Protein AF-A0A1H7T0T0-F1 (afdb_monomer_lite)

Foldseek 3Di:
DPPVVLVVVLVVLLVVLVVLVVVLVVVVVVLVVVLVVVVVVLVPDDDPDPVVSVVVVVVSVVVSVVVVVVSVVVSVVVLVVSLVVLVVCLLVPLPSNLVSLCSNLPPPPDLQSLLVNLLSNLSSCVSVVVLVSSLVSLCSNPDPNPYDPVSVLSSLLSNLVSCVSVVVNVSSLVSCVVCVVVLVVCVVVVNVSSVVSVVSVVVVVVVVVVD

Structure (mmCIF, N/CA/C/O backbone):
data_AF-A0A1H7T0T0-F1
#
_entry.id   AF-A0A1H7T0T0-F1
#
loop_
_atom_site.group_PDB
_atom_site.id
_atom_site.type_symbol
_atom_site.label_atom_id
_atom_site.label_alt_id
_atom_site.label_comp_id
_atom_site.label_asym_id
_atom_site.label_entity_id
_atom_site.label_seq_id
_atom_site.pdbx_PDB_ins_code
_atom_site.Cartn_x
_atom_site.Cartn_y
_atom_site.Cartn_z
_atom_site.occupancy
_atom_site.B_iso_or_equiv
_atom_site.auth_seq_id
_atom_site.auth_comp_id
_atom_site.auth_asym_id
_atom_site.auth_atom_id
_atom_site.pdbx_PDB_model_num
ATOM 1 N N . MET A 1 1 ? -35.097 -11.286 -6.377 1.00 41.84 1 MET A N 1
ATOM 2 C CA . MET A 1 1 ? -34.745 -10.464 -7.561 1.00 41.84 1 MET A CA 1
ATOM 3 C C . MET A 1 1 ? -33.339 -9.834 -7.500 1.00 41.84 1 MET A C 1
ATOM 5 O O . MET A 1 1 ? -32.990 -9.128 -8.431 1.00 41.84 1 MET A O 1
ATOM 9 N N . SER A 1 2 ? -32.502 -10.113 -6.486 1.00 49.44 2 SER A N 1
ATOM 10 C CA . SER A 1 2 ? -31.179 -9.469 -6.309 1.00 49.44 2 SER A CA 1
ATOM 11 C C . SER A 1 2 ? -29.990 -10.194 -6.966 1.00 49.44 2 SER A C 1
ATOM 13 O O . SER A 1 2 ? -28.914 -9.617 -7.061 1.00 49.44 2 SER A O 1
ATOM 15 N N . ASP A 1 3 ? -30.158 -11.445 -7.397 1.00 49.72 3 ASP A N 1
ATOM 16 C CA . ASP A 1 3 ? -29.031 -12.307 -7.797 1.00 49.72 3 ASP A CA 1
ATOM 17 C C . ASP A 1 3 ? -28.554 -12.047 -9.238 1.00 49.72 3 ASP A C 1
ATOM 19 O O . ASP A 1 3 ? -27.368 -12.100 -9.550 1.00 49.72 3 ASP A O 1
ATOM 23 N N . GLY A 1 4 ? -29.480 -11.689 -10.136 1.00 46.94 4 GLY A N 1
ATOM 24 C CA . GLY A 1 4 ? -29.170 -11.486 -11.555 1.00 46.94 4 GLY A CA 1
ATOM 25 C C . GLY A 1 4 ? -28.280 -10.272 -11.830 1.00 46.94 4 GLY A C 1
ATOM 26 O O . GLY A 1 4 ? -27.411 -10.337 -12.697 1.00 46.94 4 GLY A O 1
ATOM 27 N N . SER A 1 5 ? -28.441 -9.186 -11.066 1.00 51.41 5 SER A N 1
ATOM 28 C CA . SER A 1 5 ? -27.633 -7.973 -11.240 1.00 51.41 5 SER A CA 1
ATOM 29 C C . SER A 1 5 ? -26.204 -8.161 -10.732 1.00 51.41 5 SER A C 1
ATOM 31 O O . SER A 1 5 ? -25.265 -7.702 -11.375 1.00 51.41 5 SER A O 1
ATOM 33 N N . ALA A 1 6 ? -26.018 -8.882 -9.625 1.00 49.12 6 ALA A N 1
ATOM 34 C CA . ALA A 1 6 ? -24.697 -9.185 -9.083 1.00 49.12 6 ALA A CA 1
ATOM 35 C C . ALA A 1 6 ? -23.885 -10.074 -10.045 1.00 49.12 6 ALA A C 1
ATOM 37 O O . ALA A 1 6 ? -22.718 -9.790 -10.317 1.00 49.12 6 ALA A O 1
ATOM 38 N N . ILE A 1 7 ? -24.532 -11.074 -10.655 1.00 53.25 7 ILE A N 1
ATOM 39 C CA . ILE A 1 7 ? -23.913 -11.977 -11.638 1.00 53.25 7 ILE A CA 1
ATOM 40 C C . ILE A 1 7 ? -23.570 -11.249 -12.953 1.00 53.25 7 ILE A C 1
ATOM 42 O O . ILE A 1 7 ? -22.507 -11.491 -13.532 1.00 53.25 7 ILE A O 1
ATOM 46 N N . GLU A 1 8 ? -24.418 -10.335 -13.441 1.00 53.84 8 GLU A N 1
ATOM 47 C CA . GLU A 1 8 ? -24.10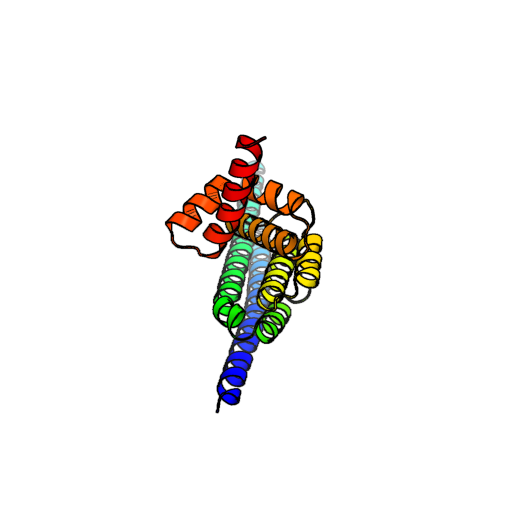7 -9.521 -14.631 1.00 53.84 8 GLU A CA 1
ATOM 48 C C . GLU A 1 8 ? -22.939 -8.558 -14.397 1.00 53.84 8 GLU A C 1
ATOM 50 O O . GLU A 1 8 ? -22.060 -8.423 -15.255 1.00 53.84 8 GLU A O 1
ATOM 55 N N . ILE A 1 9 ? -22.893 -7.932 -13.220 1.00 55.81 9 ILE A N 1
ATOM 56 C CA . ILE A 1 9 ? -21.803 -7.047 -12.809 1.00 55.81 9 ILE A CA 1
ATOM 57 C C . ILE A 1 9 ? -20.481 -7.835 -12.726 1.00 55.81 9 ILE A C 1
ATOM 59 O O . ILE A 1 9 ? -19.474 -7.411 -13.301 1.00 55.81 9 ILE A O 1
ATOM 63 N N . GLN A 1 10 ? -20.501 -9.025 -12.117 1.00 49.75 10 GLN A N 1
ATOM 64 C CA . GLN A 1 10 ? -19.359 -9.944 -12.024 1.00 49.75 10 GLN A CA 1
ATOM 65 C C . GLN A 1 10 ? -18.838 -10.366 -13.411 1.00 49.75 10 GLN A C 1
ATOM 67 O O . GLN A 1 10 ? -17.640 -10.297 -13.698 1.00 49.75 10 GLN A O 1
ATOM 72 N N . ASN A 1 11 ? -19.738 -10.728 -14.331 1.00 56.97 11 ASN A N 1
ATOM 73 C CA . ASN A 1 11 ? -19.365 -11.087 -15.702 1.00 56.97 11 ASN A CA 1
ATOM 74 C C . ASN A 1 11 ? -18.793 -9.898 -16.497 1.00 56.97 11 ASN A C 1
ATOM 76 O O . ASN A 1 11 ? -17.976 -10.090 -17.405 1.00 56.97 11 ASN A O 1
ATOM 80 N N . GLY A 1 12 ? -19.213 -8.671 -16.182 1.00 57.09 12 GLY A N 1
ATOM 81 C CA . GLY A 1 12 ? -18.714 -7.441 -16.795 1.00 57.09 12 GLY A CA 1
ATOM 82 C C . GLY A 1 12 ? -17.289 -7.085 -16.360 1.00 57.09 12 GLY A C 1
ATOM 83 O O . GLY A 1 12 ? -16.436 -6.798 -17.213 1.00 57.09 12 GLY A O 1
ATOM 84 N N . TYR A 1 13 ? -17.006 -7.142 -15.055 1.00 53.56 13 TYR A N 1
ATOM 85 C CA . TYR A 1 13 ? -15.702 -6.762 -14.505 1.00 53.56 13 TYR A CA 1
ATOM 86 C C . TYR A 1 13 ? -14.590 -7.749 -14.888 1.00 53.56 13 TYR A C 1
ATOM 88 O O . TYR A 1 13 ? -13.594 -7.318 -15.492 1.00 53.56 13 TYR A O 1
ATOM 96 N N . GLY A 1 14 ? -14.802 -9.059 -14.717 1.00 53.59 14 GLY A N 1
ATOM 97 C CA . GLY A 1 14 ? -13.826 -10.086 -15.107 1.00 53.59 14 GLY A CA 1
ATOM 98 C C . GLY A 1 14 ? -13.460 -10.032 -16.600 1.00 53.59 14 GLY A C 1
ATOM 99 O O . GLY A 1 14 ? -12.283 -10.065 -16.987 1.00 53.59 14 GLY A O 1
ATOM 100 N N . LYS A 1 15 ? -14.447 -9.811 -17.485 1.00 60.56 15 LYS A N 1
ATOM 101 C CA . LYS A 1 15 ? -14.206 -9.617 -18.931 1.00 60.56 15 LYS A CA 1
ATOM 102 C C . LYS A 1 15 ? -13.403 -8.346 -19.219 1.00 60.56 15 LYS A C 1
ATOM 104 O O . LYS A 1 15 ? -12.500 -8.362 -20.065 1.00 60.56 15 LYS A O 1
ATOM 109 N N . ALA A 1 16 ? -13.677 -7.245 -18.521 1.00 57.44 16 ALA A N 1
ATOM 110 C CA . ALA A 1 16 ? -12.944 -5.991 -18.682 1.00 57.44 16 ALA A CA 1
ATOM 111 C C . ALA A 1 16 ? -11.488 -6.087 -18.188 1.00 57.44 16 ALA A C 1
ATOM 113 O O . ALA A 1 16 ? -10.603 -5.404 -18.721 1.00 57.44 16 ALA A O 1
ATOM 114 N N . VAL A 1 17 ? -11.217 -6.909 -17.172 1.00 55.69 17 VAL A N 1
ATOM 115 C CA . VAL A 1 17 ? -9.871 -7.201 -16.654 1.00 55.69 17 VAL A CA 1
ATOM 116 C C . VAL A 1 17 ? -9.076 -8.042 -17.646 1.00 55.69 17 VAL A C 1
ATOM 118 O O . VAL A 1 17 ? -7.978 -7.639 -18.037 1.00 55.69 17 VAL A O 1
ATOM 121 N N . GLN A 1 18 ? -9.642 -9.145 -18.135 1.00 60.50 18 GLN A N 1
ATOM 122 C CA . GLN A 1 18 ? -8.994 -9.999 -19.137 1.00 60.50 18 GLN A CA 1
ATOM 123 C C . GLN A 1 18 ? -8.704 -9.237 -20.439 1.00 60.50 18 GLN A C 1
ATOM 125 O O . GLN A 1 18 ? -7.624 -9.360 -21.026 1.00 60.50 18 GLN A O 1
ATOM 130 N N . LYS A 1 19 ? -9.630 -8.367 -20.864 1.00 64.31 19 LYS A N 1
ATOM 131 C CA . LYS A 1 19 ? -9.444 -7.481 -22.023 1.00 64.31 19 LYS A CA 1
ATOM 132 C C . LYS A 1 19 ? -8.290 -6.497 -21.816 1.00 64.31 19 LYS A C 1
ATOM 134 O O . LYS A 1 19 ? -7.522 -6.272 -22.748 1.00 64.31 19 LYS A O 1
ATOM 139 N N . GLN A 1 20 ? -8.133 -5.940 -20.614 1.00 62.50 20 GLN A N 1
ATOM 140 C CA . GLN A 1 20 ? -6.986 -5.089 -20.281 1.00 62.50 20 GLN A CA 1
ATOM 141 C C . GLN A 1 20 ? -5.678 -5.893 -20.287 1.00 62.50 20 GLN A C 1
ATOM 143 O O . GLN A 1 20 ? -4.769 -5.512 -21.017 1.00 62.50 20 GLN A O 1
ATOM 148 N N . LYS A 1 21 ? -5.608 -7.048 -19.597 1.00 63.25 21 LYS A N 1
ATOM 149 C CA . LYS A 1 21 ? -4.432 -7.952 -19.581 1.00 63.25 21 LYS A CA 1
ATOM 150 C C . LYS A 1 21 ? -3.933 -8.273 -21.001 1.00 63.25 21 LYS A C 1
ATOM 152 O O . LYS A 1 21 ? -2.738 -8.162 -21.277 1.00 63.25 21 LYS A O 1
ATOM 157 N N . LYS A 1 22 ? -4.847 -8.584 -21.931 1.00 68.06 22 LYS A N 1
ATOM 158 C CA . LYS A 1 22 ? -4.524 -8.814 -23.352 1.00 68.06 22 LYS A CA 1
ATOM 159 C C . LYS A 1 22 ? -4.016 -7.557 -24.061 1.00 68.06 22 LYS A C 1
ATOM 161 O O . LYS A 1 22 ? -2.999 -7.634 -24.742 1.00 68.06 22 LYS A O 1
ATOM 166 N N . LYS A 1 23 ? -4.673 -6.406 -23.879 1.00 67.94 23 LYS A N 1
ATOM 167 C CA . LYS A 1 23 ? -4.234 -5.129 -24.470 1.00 67.94 23 LYS A CA 1
ATOM 168 C C . LYS A 1 23 ? -2.812 -4.764 -24.052 1.00 67.94 23 LYS A C 1
ATOM 170 O O . LYS A 1 23 ? -2.030 -4.369 -24.900 1.00 67.94 23 LYS A O 1
ATOM 175 N N . ILE A 1 24 ? -2.455 -4.950 -22.785 1.00 65.69 24 ILE A N 1
ATOM 176 C CA . ILE A 1 24 ? -1.115 -4.612 -22.278 1.00 65.69 24 ILE A CA 1
ATOM 177 C C . ILE A 1 24 ? -0.057 -5.538 -22.860 1.00 65.69 24 ILE A C 1
ATOM 179 O O . ILE A 1 24 ? 0.998 -5.071 -23.273 1.00 65.69 24 ILE A O 1
ATOM 183 N N . ARG A 1 25 ? -0.340 -6.845 -22.932 1.00 70.81 25 ARG A N 1
ATOM 184 C CA . ARG A 1 25 ? 0.578 -7.802 -23.558 1.00 70.81 25 ARG A CA 1
ATOM 185 C C . ARG A 1 25 ? 0.820 -7.442 -25.027 1.00 70.81 25 ARG A C 1
ATOM 187 O O . ARG A 1 25 ? 1.956 -7.486 -25.476 1.00 70.81 25 ARG A O 1
ATOM 194 N N . VAL A 1 26 ? -0.232 -7.047 -25.744 1.00 72.06 26 VAL A N 1
ATOM 195 C CA . VAL A 1 26 ? -0.140 -6.606 -27.143 1.00 72.06 26 VAL A CA 1
ATOM 196 C C . VAL A 1 26 ? 0.652 -5.303 -27.253 1.00 72.06 26 VAL A C 1
ATOM 198 O O . VAL A 1 26 ? 1.579 -5.244 -28.046 1.00 72.06 26 VAL A O 1
ATOM 201 N N . VAL A 1 27 ? 0.353 -4.290 -26.433 1.00 72.00 27 VAL A N 1
ATOM 202 C CA . VAL A 1 27 ? 1.081 -3.010 -26.437 1.00 72.00 27 VAL A CA 1
ATOM 203 C C . VAL A 1 27 ? 2.559 -3.228 -26.128 1.00 72.00 27 VAL A C 1
ATOM 205 O O . VAL A 1 27 ? 3.391 -2.750 -26.882 1.00 72.00 27 VAL A O 1
ATOM 208 N N . GLY A 1 28 ? 2.899 -4.012 -25.101 1.00 70.88 28 GLY A N 1
ATOM 209 C CA . GLY A 1 28 ? 4.292 -4.316 -24.767 1.00 70.88 28 GLY A CA 1
ATOM 210 C C . GLY A 1 28 ? 5.040 -5.027 -25.899 1.00 70.88 28 GLY A C 1
ATOM 211 O O . GLY A 1 28 ? 6.161 -4.645 -26.221 1.00 70.88 28 GLY A O 1
ATOM 212 N N . LEU A 1 29 ? 4.411 -6.013 -26.550 1.00 76.31 29 LEU A N 1
ATOM 213 C CA . LEU A 1 29 ? 4.996 -6.698 -27.709 1.00 76.31 29 LEU A CA 1
ATOM 214 C C . LEU A 1 29 ? 5.180 -5.756 -28.904 1.00 76.31 29 LEU A C 1
ATOM 216 O O . LEU A 1 29 ? 6.227 -5.786 -29.544 1.00 76.31 29 LEU A O 1
ATOM 220 N N . VAL A 1 30 ? 4.196 -4.897 -29.179 1.00 78.25 30 VAL A N 1
ATOM 221 C CA . VAL A 1 30 ? 4.276 -3.896 -30.250 1.00 78.25 30 VAL A CA 1
ATOM 222 C C . VAL A 1 30 ? 5.377 -2.880 -29.955 1.00 78.25 30 VAL A C 1
ATOM 224 O O . VAL A 1 30 ? 6.139 -2.548 -30.853 1.00 78.25 30 VAL A O 1
ATOM 227 N N . THR A 1 31 ? 5.526 -2.424 -28.709 1.00 73.19 31 THR A N 1
ATOM 228 C CA . THR A 1 31 ? 6.603 -1.504 -28.325 1.00 73.19 31 THR A CA 1
ATOM 229 C C . THR A 1 31 ? 7.972 -2.143 -28.517 1.00 73.19 31 THR A C 1
ATOM 231 O O . THR A 1 31 ? 8.831 -1.518 -29.126 1.00 73.19 31 THR A O 1
ATOM 234 N N . ILE A 1 32 ? 8.171 -3.392 -28.080 1.00 77.12 32 ILE A N 1
ATOM 235 C CA . ILE A 1 32 ? 9.433 -4.115 -28.306 1.00 77.12 32 ILE A CA 1
ATOM 236 C C . ILE A 1 32 ? 9.712 -4.233 -29.807 1.00 77.12 32 ILE A C 1
ATOM 238 O O . ILE A 1 32 ? 10.806 -3.907 -30.249 1.00 77.12 32 ILE A O 1
ATOM 242 N N . PHE A 1 33 ? 8.712 -4.627 -30.598 1.00 80.88 33 PHE A N 1
ATOM 243 C CA . PHE A 1 33 ? 8.852 -4.788 -32.043 1.00 80.88 33 PHE A CA 1
ATOM 244 C C . PHE A 1 33 ? 9.205 -3.472 -32.757 1.00 80.88 33 PHE A C 1
ATOM 246 O O . PHE A 1 33 ? 10.119 -3.441 -33.575 1.00 80.88 33 PHE A O 1
ATOM 253 N N . VAL A 1 34 ? 8.539 -2.369 -32.404 1.00 79.00 34 VAL A N 1
ATOM 254 C CA . VAL A 1 34 ? 8.815 -1.031 -32.955 1.00 79.00 34 VAL A CA 1
ATOM 255 C C . VAL A 1 34 ? 10.213 -0.546 -32.560 1.00 79.00 34 VAL A C 1
ATOM 257 O O . VAL A 1 34 ? 10.932 -0.010 -33.399 1.00 79.00 34 VAL A O 1
ATOM 260 N N . VAL A 1 35 ? 10.636 -0.787 -31.315 1.00 79.50 35 VAL A N 1
ATOM 261 C CA . VAL A 1 35 ? 11.994 -0.470 -30.844 1.00 79.50 35 VAL A CA 1
ATOM 262 C C . VAL A 1 35 ? 13.049 -1.318 -31.565 1.00 79.50 35 VAL A C 1
ATOM 264 O O . VAL A 1 35 ? 14.123 -0.815 -31.883 1.00 79.50 35 VAL A O 1
ATOM 267 N N . SER A 1 36 ? 12.760 -2.581 -31.875 1.00 77.81 36 SER A N 1
ATOM 268 C CA . SER A 1 36 ? 13.671 -3.436 -32.644 1.00 77.81 36 SER A CA 1
ATOM 269 C C . SER A 1 36 ? 13.799 -2.995 -34.104 1.00 77.81 36 SER A C 1
ATOM 271 O O . SER A 1 36 ? 14.913 -2.940 -34.615 1.00 77.81 36 SER A O 1
ATOM 273 N N . ILE A 1 37 ? 12.691 -2.633 -34.763 1.00 79.25 37 ILE A N 1
ATOM 274 C CA . ILE A 1 37 ? 12.714 -2.124 -36.146 1.00 79.25 37 ILE A CA 1
ATOM 275 C C . ILE A 1 37 ? 13.473 -0.800 -36.225 1.00 79.25 37 ILE A C 1
ATOM 277 O O . ILE A 1 37 ? 14.314 -0.629 -37.103 1.00 79.25 37 ILE A O 1
ATOM 281 N N . MET A 1 38 ? 13.206 0.127 -35.302 1.00 73.06 38 MET A N 1
ATOM 282 C CA . MET A 1 38 ? 13.920 1.402 -35.285 1.00 73.06 38 MET A CA 1
ATOM 283 C C . MET A 1 38 ? 15.409 1.200 -35.004 1.00 73.06 38 MET A C 1
ATOM 285 O O . MET A 1 38 ? 16.223 1.798 -35.694 1.00 73.06 38 MET A O 1
ATOM 289 N N . ALA A 1 39 ? 15.783 0.322 -34.067 1.00 73.50 39 ALA A N 1
ATOM 290 C CA . ALA A 1 39 ? 17.190 0.013 -33.811 1.00 73.50 39 ALA A CA 1
ATOM 291 C C . ALA A 1 39 ? 17.906 -0.538 -35.058 1.00 73.50 39 ALA A C 1
ATOM 293 O O . ALA A 1 39 ? 19.024 -0.116 -35.335 1.00 73.50 39 ALA A O 1
ATOM 294 N N . ALA A 1 40 ? 17.253 -1.412 -35.834 1.00 71.44 40 ALA A N 1
ATOM 295 C CA . ALA A 1 40 ? 17.800 -1.914 -37.096 1.00 71.44 40 ALA A CA 1
ATOM 296 C C . ALA A 1 40 ? 17.994 -0.787 -38.127 1.00 71.44 40 ALA A C 1
ATOM 298 O O . ALA A 1 40 ? 19.078 -0.657 -38.684 1.00 71.44 40 ALA A O 1
ATOM 299 N N . ALA A 1 41 ? 16.999 0.090 -38.297 1.00 71.50 41 ALA A N 1
ATOM 300 C CA . ALA A 1 41 ? 17.106 1.250 -39.187 1.00 71.50 41 ALA A CA 1
ATOM 301 C C . ALA A 1 41 ? 18.201 2.247 -38.753 1.00 71.50 41 ALA A C 1
ATOM 303 O O . ALA A 1 41 ? 18.798 2.916 -39.592 1.00 71.50 41 ALA A O 1
ATOM 304 N N . PHE A 1 42 ? 18.485 2.343 -37.450 1.00 68.25 42 PHE A N 1
ATOM 305 C CA . PHE A 1 42 ? 19.584 3.154 -36.918 1.00 68.25 42 PHE A CA 1
ATOM 306 C C . PHE A 1 42 ? 20.968 2.518 -37.117 1.00 68.25 42 PHE A C 1
ATOM 308 O O . PHE A 1 42 ? 21.947 3.258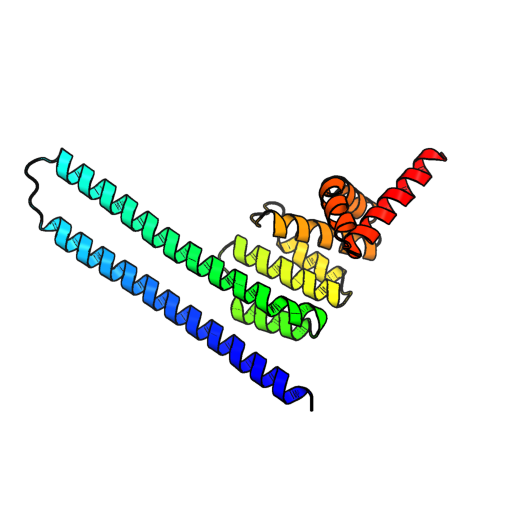 -37.182 1.00 68.25 42 PHE A O 1
ATOM 315 N N . CYS A 1 43 ? 21.069 1.190 -37.239 1.00 66.44 43 CYS A N 1
ATOM 316 C CA . CYS A 1 43 ? 22.331 0.517 -37.565 1.00 66.44 43 CYS A CA 1
ATOM 317 C C . CYS A 1 43 ? 22.761 0.728 -39.024 1.00 66.44 43 CYS A C 1
ATOM 319 O O . CYS A 1 43 ? 23.959 0.736 -39.290 1.00 66.44 43 CYS A O 1
ATOM 321 N N . ASP A 1 44 ? 21.807 0.939 -39.934 1.00 69.06 44 ASP A N 1
ATOM 322 C CA . ASP A 1 44 ? 22.072 1.202 -41.357 1.00 69.06 44 ASP A CA 1
ATOM 323 C C . ASP A 1 44 ? 22.448 2.674 -41.643 1.00 69.06 44 ASP A C 1
ATOM 325 O O . ASP A 1 44 ? 22.807 3.025 -42.767 1.00 69.06 44 ASP A O 1
ATOM 329 N N . LEU A 1 45 ? 22.376 3.557 -40.638 1.00 67.69 45 LEU A N 1
ATOM 330 C CA . LEU A 1 45 ? 22.792 4.956 -40.751 1.00 67.69 45 LEU A CA 1
ATOM 331 C C . LEU A 1 45 ? 24.318 5.071 -40.625 1.00 67.69 45 LEU A C 1
ATOM 333 O O . LEU A 1 45 ? 24.892 4.912 -39.545 1.00 67.69 45 LEU A O 1
ATOM 337 N N . GLU A 1 46 ? 24.981 5.399 -41.732 1.00 70.19 46 GLU A N 1
ATOM 338 C CA . GLU A 1 46 ? 26.402 5.746 -41.738 1.00 70.19 46 GLU A CA 1
ATOM 339 C C . GLU A 1 46 ? 26.608 7.132 -41.108 1.00 70.19 46 GLU A C 1
ATOM 341 O O . GLU A 1 46 ? 26.161 8.157 -41.626 1.00 70.19 46 GLU A O 1
ATOM 346 N N . PHE A 1 47 ? 27.289 7.170 -39.962 1.00 70.25 47 PHE A N 1
ATOM 347 C CA . PHE A 1 47 ? 27.651 8.409 -39.279 1.00 70.25 47 PHE A CA 1
ATOM 348 C C . PHE A 1 47 ? 29.131 8.725 -39.502 1.00 70.25 47 PHE A C 1
ATOM 350 O O . PHE A 1 47 ? 30.000 7.932 -39.146 1.00 70.25 47 PHE A O 1
ATOM 357 N N . ASP A 1 48 ? 29.408 9.924 -40.010 1.00 73.94 48 ASP A N 1
ATOM 358 C CA . ASP A 1 48 ? 30.762 10.409 -40.321 1.00 73.94 48 ASP A CA 1
ATOM 359 C C . ASP A 1 48 ? 31.655 10.557 -39.065 1.00 73.94 48 ASP A C 1
ATOM 361 O O . ASP A 1 48 ? 32.863 10.330 -39.088 1.00 73.94 48 ASP A O 1
ATOM 365 N N . ASN A 1 49 ? 31.055 10.864 -37.905 1.00 83.19 49 ASN A N 1
ATOM 366 C CA . ASN A 1 49 ? 31.764 11.032 -36.633 1.00 83.19 49 ASN A CA 1
ATOM 367 C C . ASN A 1 49 ? 31.257 10.060 -35.554 1.00 83.19 49 ASN A C 1
ATOM 369 O O . ASN A 1 49 ? 30.069 10.035 -35.218 1.00 83.19 49 ASN A O 1
ATOM 373 N N . LYS A 1 50 ? 32.191 9.328 -34.928 1.00 79.62 50 LYS A N 1
ATOM 374 C CA . LYS A 1 50 ? 31.932 8.421 -33.795 1.00 79.62 50 LYS A CA 1
ATOM 375 C C . LYS A 1 50 ? 31.260 9.114 -32.604 1.00 79.62 50 LYS A C 1
ATOM 377 O O . LYS A 1 50 ? 30.465 8.491 -31.911 1.00 79.62 50 LYS A O 1
ATOM 382 N N . ALA A 1 51 ? 31.556 10.388 -32.348 1.00 81.69 51 ALA A N 1
ATOM 383 C CA . ALA A 1 51 ? 30.913 11.134 -31.266 1.00 81.69 51 ALA A CA 1
ATOM 384 C C . ALA A 1 51 ? 29.420 11.376 -31.549 1.00 81.69 51 ALA A C 1
ATOM 386 O O . ALA A 1 51 ? 28.584 11.242 -30.655 1.00 81.69 51 ALA A O 1
ATOM 387 N N . THR A 1 52 ? 29.081 11.676 -32.806 1.00 80.75 52 THR A N 1
ATOM 388 C CA . THR A 1 52 ? 27.698 11.895 -33.244 1.00 80.75 52 THR A CA 1
ATOM 389 C C . THR A 1 52 ? 26.884 10.607 -33.156 1.00 80.75 52 THR A C 1
ATOM 391 O O . THR A 1 52 ? 25.760 10.642 -32.661 1.00 80.75 52 THR A O 1
ATOM 394 N N . SER A 1 53 ? 27.453 9.462 -33.553 1.00 77.88 53 SER A N 1
ATOM 395 C CA . SER A 1 53 ? 26.749 8.178 -33.445 1.00 77.88 53 SER A CA 1
ATOM 396 C C . SER A 1 53 ? 26.453 7.810 -31.988 1.00 77.88 53 SER A C 1
ATOM 398 O O . SER A 1 53 ? 25.316 7.476 -31.661 1.00 77.88 53 SER A O 1
ATOM 400 N N . ILE A 1 54 ? 27.427 7.962 -31.081 1.00 82.88 54 ILE A N 1
ATOM 401 C CA . ILE A 1 54 ? 27.239 7.699 -29.644 1.00 82.88 54 ILE A CA 1
ATOM 402 C C . ILE A 1 54 ? 26.122 8.575 -29.059 1.00 82.88 54 ILE A C 1
ATOM 404 O O . ILE A 1 54 ? 25.273 8.070 -28.322 1.00 82.88 54 ILE A O 1
ATOM 408 N N . LEU A 1 55 ? 26.091 9.869 -29.398 1.00 84.62 55 LEU A N 1
ATOM 409 C CA . LEU A 1 55 ? 25.061 10.788 -28.908 1.00 84.62 55 LEU A CA 1
ATOM 410 C C . LEU A 1 55 ? 23.655 10.369 -29.366 1.00 84.62 55 LEU A C 1
ATOM 412 O O . LEU A 1 55 ? 22.724 10.367 -28.561 1.00 84.62 55 LEU A O 1
ATOM 416 N N . VAL A 1 56 ? 23.504 9.970 -30.632 1.00 82.31 56 VAL A N 1
ATOM 417 C CA . VAL A 1 56 ? 22.225 9.494 -31.184 1.00 82.31 56 VAL A CA 1
ATOM 418 C C . VAL A 1 56 ? 21.761 8.218 -30.478 1.00 82.31 56 VAL A C 1
ATOM 420 O O . VAL A 1 56 ? 20.604 8.142 -30.061 1.00 82.31 56 VAL A O 1
ATOM 423 N N . TYR A 1 57 ? 22.657 7.251 -30.257 1.00 82.50 57 TYR A N 1
ATOM 424 C CA . TYR A 1 57 ? 22.323 6.025 -29.525 1.00 82.50 57 TYR A CA 1
ATOM 425 C C . TYR A 1 57 ? 21.926 6.294 -28.068 1.00 82.50 57 TYR A C 1
ATOM 427 O O . TYR A 1 57 ? 21.010 5.649 -27.554 1.00 82.50 57 TYR A O 1
ATOM 435 N N . LEU A 1 58 ? 22.559 7.268 -27.408 1.00 84.12 58 LEU A N 1
ATOM 436 C CA . LEU A 1 58 ? 22.204 7.664 -26.044 1.00 84.12 58 LEU A CA 1
ATOM 437 C C . LEU A 1 58 ? 20.795 8.267 -25.994 1.00 84.12 58 LEU A C 1
ATOM 439 O O . LEU A 1 58 ? 19.975 7.836 -25.181 1.00 84.12 58 LEU A O 1
ATOM 443 N N . ILE A 1 59 ? 20.484 9.209 -26.891 1.00 84.94 59 ILE A N 1
ATOM 444 C CA . ILE A 1 59 ? 19.148 9.821 -26.993 1.00 84.94 59 ILE A CA 1
ATOM 445 C C . ILE A 1 59 ? 18.090 8.747 -27.268 1.00 84.94 59 ILE A C 1
ATOM 447 O O . ILE A 1 59 ? 17.040 8.732 -26.623 1.00 84.94 59 ILE A O 1
ATOM 451 N N . TYR A 1 60 ? 18.384 7.817 -28.177 1.00 82.06 60 TYR A N 1
ATOM 452 C CA . TYR A 1 60 ? 17.498 6.703 -28.490 1.00 82.06 60 TYR A CA 1
ATOM 453 C C . TYR A 1 60 ? 17.235 5.811 -27.271 1.00 82.06 60 TYR A C 1
ATOM 455 O O . TYR A 1 60 ? 16.081 5.545 -26.932 1.00 82.06 60 TYR A O 1
ATOM 463 N N . GLY A 1 61 ? 18.291 5.398 -26.563 1.00 81.69 61 GLY A N 1
ATOM 464 C CA . GLY A 1 61 ? 18.169 4.585 -25.352 1.00 81.69 61 GLY A CA 1
ATOM 465 C C . GLY A 1 61 ? 17.307 5.262 -24.284 1.00 81.69 61 GLY A C 1
ATOM 466 O O . GLY A 1 61 ? 16.410 4.635 -23.718 1.00 81.69 61 GLY A O 1
ATOM 467 N N . VAL A 1 62 ? 17.507 6.565 -24.064 1.00 88.94 62 VAL A N 1
ATOM 468 C CA . VAL A 1 62 ? 16.687 7.360 -23.138 1.00 88.94 62 VAL A CA 1
ATOM 469 C C . VAL A 1 62 ? 15.223 7.405 -23.591 1.00 88.94 62 VAL A C 1
ATOM 471 O O . VAL A 1 62 ? 14.328 7.190 -22.772 1.00 88.94 62 VAL A O 1
ATOM 474 N N . ALA A 1 63 ? 14.953 7.609 -24.883 1.00 83.44 63 ALA A N 1
ATOM 475 C CA . ALA A 1 63 ? 13.591 7.637 -25.416 1.00 83.44 63 ALA A CA 1
ATOM 476 C C . ALA A 1 63 ? 12.848 6.304 -25.200 1.00 83.44 63 ALA A C 1
ATOM 478 O O . ALA A 1 63 ? 11.697 6.299 -24.759 1.00 83.44 63 ALA A O 1
ATOM 479 N N . VAL A 1 64 ? 13.513 5.167 -25.433 1.00 85.00 64 VAL A N 1
ATOM 480 C CA . VAL A 1 64 ? 12.945 3.826 -25.204 1.00 85.00 64 VAL A CA 1
ATOM 481 C C . VAL A 1 64 ? 12.595 3.607 -23.730 1.00 85.00 64 VAL A C 1
ATOM 483 O O . VAL A 1 64 ? 11.514 3.092 -23.414 1.00 85.00 64 VAL A O 1
ATOM 486 N N . LEU A 1 65 ? 13.475 4.023 -22.815 1.00 84.88 65 LEU A N 1
ATOM 487 C CA . LEU A 1 65 ? 13.231 3.929 -21.374 1.00 84.88 65 LEU A CA 1
ATOM 488 C C . LEU A 1 65 ? 12.031 4.781 -20.946 1.00 84.88 65 LEU A C 1
ATOM 490 O O . LEU A 1 65 ? 11.189 4.309 -20.175 1.00 84.88 65 LEU A O 1
ATOM 494 N N . ILE A 1 66 ? 11.905 5.999 -21.483 1.00 87.12 66 ILE A N 1
ATOM 495 C CA . ILE A 1 66 ? 10.768 6.888 -21.218 1.00 87.12 66 ILE A CA 1
ATOM 496 C C . ILE A 1 66 ? 9.462 6.243 -21.696 1.00 87.12 66 ILE A C 1
ATOM 498 O O . ILE A 1 66 ? 8.524 6.121 -20.908 1.00 87.12 66 ILE A O 1
ATOM 502 N N . ILE A 1 67 ? 9.401 5.766 -22.944 1.00 82.56 67 ILE A N 1
ATOM 503 C CA . ILE A 1 67 ? 8.190 5.148 -23.515 1.00 82.56 67 ILE A CA 1
ATOM 504 C C . ILE A 1 67 ? 7.763 3.924 -22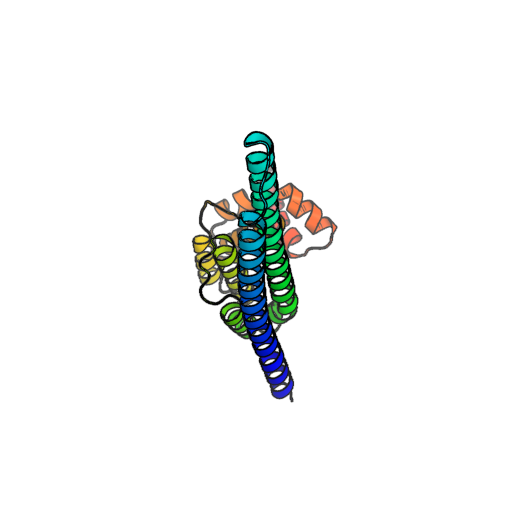.696 1.00 82.56 67 ILE A C 1
ATOM 506 O O . ILE A 1 67 ? 6.592 3.788 -22.334 1.00 82.56 67 ILE A O 1
ATOM 510 N N . THR A 1 68 ? 8.716 3.058 -22.349 1.00 80.06 68 THR A N 1
ATOM 511 C CA . THR A 1 68 ? 8.449 1.854 -21.550 1.00 80.06 68 THR A CA 1
ATOM 512 C C . THR A 1 68 ? 7.907 2.216 -20.166 1.00 80.06 68 THR A C 1
ATOM 514 O O . THR A 1 68 ? 6.935 1.620 -19.692 1.00 80.06 68 THR A O 1
ATOM 517 N N . THR A 1 69 ? 8.487 3.239 -19.536 1.00 81.25 69 THR A N 1
ATOM 518 C CA . THR A 1 69 ? 8.035 3.740 -18.233 1.00 81.25 69 THR A CA 1
ATOM 519 C C . THR A 1 69 ? 6.623 4.317 -18.319 1.00 81.25 69 THR A C 1
ATOM 521 O O . THR A 1 69 ? 5.784 3.988 -17.482 1.00 81.25 69 THR A O 1
ATOM 524 N N . ILE A 1 70 ? 6.316 5.106 -19.354 1.00 83.81 70 ILE A N 1
ATOM 525 C CA . ILE A 1 70 ? 4.980 5.682 -19.571 1.00 83.81 70 ILE A CA 1
ATOM 526 C C . ILE A 1 70 ? 3.927 4.580 -19.704 1.00 83.81 70 ILE A C 1
ATOM 528 O O . ILE A 1 70 ? 2.894 4.642 -19.039 1.00 83.81 70 ILE A O 1
ATOM 532 N N . ILE A 1 71 ? 4.187 3.544 -20.508 1.00 82.12 71 ILE A N 1
ATOM 533 C CA . ILE A 1 71 ? 3.256 2.417 -20.677 1.00 82.12 71 ILE A CA 1
ATOM 534 C C . ILE A 1 71 ? 2.977 1.740 -19.330 1.00 82.12 71 ILE A C 1
ATOM 536 O O . ILE A 1 71 ? 1.820 1.469 -18.997 1.00 82.12 71 ILE A O 1
ATOM 540 N N . ASN A 1 72 ? 4.024 1.504 -18.536 1.00 81.69 72 ASN A N 1
ATOM 541 C CA . ASN A 1 72 ? 3.898 0.894 -17.217 1.00 81.69 72 ASN A CA 1
ATOM 542 C C . ASN A 1 72 ? 3.082 1.772 -16.246 1.00 81.69 72 ASN A C 1
ATOM 544 O O . ASN A 1 72 ? 2.209 1.269 -15.538 1.00 81.69 72 ASN A O 1
ATOM 548 N N . VAL A 1 73 ? 3.306 3.091 -16.249 1.00 80.38 73 VAL A N 1
ATOM 549 C CA . VAL A 1 73 ? 2.562 4.052 -15.416 1.00 80.38 73 VAL A CA 1
ATOM 550 C C . VAL A 1 73 ? 1.090 4.125 -15.825 1.00 80.38 73 VAL A C 1
ATOM 552 O O . VAL A 1 73 ? 0.213 4.032 -14.965 1.00 80.38 73 VAL A O 1
ATOM 555 N N . VAL A 1 74 ? 0.795 4.229 -17.124 1.00 82.38 74 VAL A N 1
ATOM 556 C CA . VAL A 1 74 ? -0.584 4.251 -17.647 1.00 82.38 74 VAL A CA 1
ATOM 557 C C . VAL A 1 74 ? -1.325 2.975 -17.261 1.00 82.38 74 VAL A C 1
ATOM 559 O O . VAL A 1 74 ? -2.491 3.026 -16.858 1.00 82.38 74 VAL A O 1
ATOM 562 N N . TRP A 1 75 ? -0.647 1.827 -17.331 1.00 83.19 75 TRP A N 1
ATOM 563 C CA . TRP A 1 75 ? -1.221 0.574 -16.868 1.00 83.19 75 TRP A CA 1
ATOM 564 C C . TRP A 1 75 ? -1.540 0.600 -15.372 1.00 83.19 75 TRP A C 1
ATOM 566 O O . TRP A 1 75 ? -2.673 0.296 -14.988 1.00 83.19 75 TRP A O 1
ATOM 576 N N . ALA A 1 76 ? -0.569 0.987 -14.540 1.00 81.12 76 ALA A N 1
ATOM 577 C CA . ALA A 1 76 ? -0.746 1.054 -13.096 1.00 81.12 76 ALA A CA 1
ATOM 578 C C . ALA A 1 76 ? -1.930 1.962 -12.738 1.00 81.12 76 ALA A C 1
ATOM 580 O O . ALA A 1 76 ? -2.827 1.538 -12.017 1.00 81.12 76 ALA A O 1
ATOM 581 N N . MET A 1 77 ? -2.013 3.159 -13.326 1.00 82.44 77 MET A N 1
ATOM 582 C CA . MET A 1 77 ? -3.141 4.075 -13.133 1.00 82.44 77 MET A CA 1
ATOM 583 C C . MET A 1 77 ? -4.485 3.447 -13.523 1.00 82.44 77 MET A C 1
ATOM 585 O O . MET A 1 77 ? -5.467 3.578 -12.791 1.00 82.44 77 MET A O 1
ATOM 589 N N . GLY A 1 78 ? -4.544 2.743 -14.657 1.00 84.25 78 GLY A N 1
ATOM 590 C CA . GLY A 1 78 ? -5.753 2.049 -15.099 1.00 84.25 78 GLY A CA 1
ATOM 591 C C . GLY A 1 78 ? -6.186 0.932 -14.146 1.00 84.25 78 GLY A C 1
ATOM 592 O O . GLY A 1 78 ? -7.381 0.761 -13.903 1.00 84.25 78 GLY A O 1
ATOM 593 N N . LEU A 1 79 ? -5.230 0.194 -13.578 1.00 85.12 79 LEU A N 1
ATOM 594 C CA . LEU A 1 79 ? -5.497 -0.812 -12.553 1.00 85.12 79 LEU A CA 1
ATOM 595 C C . LEU A 1 79 ? -6.028 -0.166 -11.269 1.00 85.12 79 LEU A C 1
ATOM 597 O O . LEU A 1 79 ? -7.040 -0.618 -10.741 1.00 85.12 79 LEU A O 1
ATOM 601 N N . LEU A 1 80 ? -5.392 0.909 -10.794 1.00 84.75 80 LEU A N 1
ATOM 602 C CA . LEU A 1 80 ? -5.814 1.586 -9.567 1.00 84.75 80 LEU A CA 1
ATOM 603 C C . LEU A 1 80 ? -7.240 2.132 -9.678 1.00 84.75 80 LEU A C 1
ATOM 605 O O . LEU A 1 80 ? -8.038 1.901 -8.775 1.00 84.75 80 LEU A O 1
ATOM 609 N N . LYS A 1 81 ? -7.589 2.761 -10.808 1.00 87.12 81 LYS A N 1
ATOM 610 C CA . LYS A 1 81 ? -8.959 3.234 -11.068 1.00 87.12 81 LYS A CA 1
ATOM 611 C C . LYS A 1 81 ? -9.984 2.105 -11.012 1.00 87.12 81 LYS A C 1
ATOM 613 O O . LYS A 1 81 ? -11.100 2.300 -10.542 1.00 87.12 81 LYS A O 1
ATOM 618 N N . LYS A 1 82 ? -9.619 0.915 -11.491 1.00 85.50 82 LYS A N 1
ATOM 619 C CA . LYS A 1 82 ? -10.506 -0.248 -11.414 1.00 85.50 82 LYS A CA 1
ATOM 620 C C . LYS A 1 82 ? -10.676 -0.744 -9.985 1.00 85.50 82 LYS A C 1
ATOM 622 O O . LYS A 1 82 ? -11.808 -0.991 -9.594 1.00 85.50 82 LYS A O 1
ATOM 627 N N . ILE A 1 83 ? -9.601 -0.837 -9.205 1.00 87.56 83 ILE A N 1
ATOM 628 C CA . ILE A 1 83 ? -9.697 -1.186 -7.777 1.00 87.56 83 ILE A CA 1
ATOM 629 C C . ILE A 1 83 ? -10.608 -0.186 -7.052 1.00 87.56 83 ILE A C 1
ATOM 631 O O . ILE A 1 83 ? -11.491 -0.592 -6.306 1.00 87.56 83 ILE A O 1
ATOM 635 N N . GLU A 1 84 ? -10.455 1.113 -7.320 1.00 87.06 84 GLU A N 1
ATOM 636 C CA . GLU A 1 84 ? -11.326 2.145 -6.746 1.00 87.06 84 GLU A CA 1
ATOM 637 C C . GLU A 1 84 ? -12.788 1.989 -7.179 1.00 87.06 84 GLU A C 1
ATOM 639 O O . GLU A 1 84 ? -13.686 2.194 -6.366 1.00 87.06 84 GLU A O 1
ATOM 644 N N . SER A 1 85 ? -13.046 1.555 -8.417 1.00 86.88 85 SER A N 1
ATOM 645 C CA . SER A 1 85 ? -14.409 1.263 -8.882 1.00 86.88 85 SER A CA 1
ATOM 646 C C . SER A 1 85 ? -15.071 0.081 -8.164 1.00 86.88 85 SER A C 1
ATOM 648 O O . SER A 1 85 ? -16.293 -0.023 -8.200 1.00 86.88 85 SER A O 1
ATOM 650 N N . LEU A 1 86 ? -14.293 -0.770 -7.480 1.00 88.12 86 LEU A N 1
ATOM 651 C CA . LEU A 1 86 ? -14.813 -1.836 -6.619 1.00 88.12 86 LEU A CA 1
ATOM 652 C C . LEU A 1 86 ? -15.156 -1.349 -5.205 1.00 88.12 86 LEU A C 1
ATOM 654 O O . LEU A 1 86 ? -15.827 -2.074 -4.481 1.00 88.12 86 LEU A O 1
ATOM 658 N N . ASN A 1 87 ? -14.745 -0.142 -4.790 1.00 87.12 87 ASN A N 1
ATOM 659 C CA . ASN A 1 87 ? -15.034 0.369 -3.442 1.00 87.12 87 ASN A CA 1
ATOM 660 C C . ASN A 1 87 ? -16.527 0.305 -3.050 1.00 87.12 87 ASN A C 1
ATOM 662 O O . ASN A 1 87 ? -16.787 -0.022 -1.899 1.00 87.12 87 ASN A O 1
ATOM 666 N N . PRO A 1 88 ? -17.516 0.528 -3.942 1.00 88.19 88 PRO A N 1
ATOM 667 C CA . PRO A 1 88 ? -18.928 0.369 -3.582 1.00 88.19 88 PRO A CA 1
ATOM 668 C C . PRO A 1 88 ? -19.324 -1.061 -3.186 1.00 88.19 88 PRO A C 1
ATOM 670 O O . PRO A 1 88 ? -20.332 -1.241 -2.509 1.00 88.19 88 PRO A O 1
ATOM 673 N N . LEU A 1 89 ? -18.571 -2.077 -3.623 1.00 88.69 89 LEU A N 1
ATOM 674 C CA . LEU A 1 89 ? -18.776 -3.466 -3.205 1.00 88.69 89 LEU A CA 1
ATOM 675 C C . LEU A 1 89 ? -18.195 -3.732 -1.821 1.00 88.69 89 LEU A C 1
ATOM 677 O O . LEU A 1 89 ? -18.667 -4.637 -1.150 1.00 88.69 89 LEU A O 1
ATOM 681 N N . LEU A 1 90 ? -17.215 -2.944 -1.377 1.00 89.38 90 LEU A N 1
ATOM 682 C CA . LEU A 1 90 ? -16.535 -3.176 -0.106 1.00 89.38 90 LEU A CA 1
ATOM 683 C C . LEU A 1 90 ? -17.509 -3.207 1.078 1.00 89.38 90 LEU A C 1
ATOM 685 O O . LEU A 1 90 ? -17.360 -4.046 1.953 1.00 89.38 90 LEU A O 1
ATOM 689 N N . GLU A 1 91 ? -18.497 -2.313 1.090 1.00 84.50 91 GLU A N 1
ATOM 690 C CA . GLU A 1 91 ? -19.507 -2.244 2.155 1.00 84.50 91 GLU A CA 1
ATOM 691 C C . GLU A 1 91 ? -20.710 -3.157 1.890 1.00 84.50 91 GLU A C 1
ATOM 693 O O . GLU A 1 91 ? -21.310 -3.674 2.827 1.00 84.50 91 GLU A O 1
ATOM 698 N N . LYS A 1 92 ? -21.071 -3.365 0.617 1.00 89.06 92 LYS A N 1
ATOM 699 C CA . LYS A 1 92 ? -22.264 -4.139 0.232 1.00 89.06 92 LYS A CA 1
ATOM 700 C C . LYS A 1 92 ? -22.040 -5.644 0.292 1.00 89.06 92 LYS A C 1
ATOM 702 O O . LYS A 1 92 ? -22.903 -6.372 0.765 1.00 89.06 92 LYS A O 1
ATOM 707 N N . ASP A 1 93 ? -20.909 -6.092 -0.240 1.00 90.94 93 ASP A N 1
ATOM 708 C CA . ASP A 1 93 ? -20.518 -7.494 -0.314 1.00 90.94 93 ASP A CA 1
ATOM 709 C C . ASP A 1 93 ? -18.979 -7.603 -0.267 1.00 90.94 93 ASP A C 1
ATOM 711 O O . ASP A 1 93 ? -18.304 -7.665 -1.307 1.00 90.94 93 ASP A O 1
ATOM 715 N N . PRO A 1 94 ? -18.397 -7.609 0.949 1.00 90.69 94 PRO A N 1
ATOM 716 C CA . PRO A 1 94 ? -16.951 -7.687 1.119 1.00 90.69 94 PRO A CA 1
ATOM 717 C C . PRO A 1 94 ? -16.340 -8.982 0.554 1.00 90.69 94 PRO A C 1
ATOM 719 O O . PRO A 1 94 ? -15.164 -8.990 0.186 1.00 90.69 94 PRO A O 1
ATOM 722 N N . ASP A 1 95 ? -17.103 -10.079 0.474 1.00 90.25 95 ASP A N 1
ATOM 723 C CA . ASP A 1 95 ? -16.612 -11.353 -0.065 1.00 90.25 95 ASP A CA 1
ATOM 724 C C . ASP A 1 95 ? -16.502 -11.300 -1.588 1.00 90.25 95 ASP A C 1
ATOM 726 O O . ASP A 1 95 ? -15.463 -11.668 -2.148 1.00 90.25 95 ASP A O 1
ATOM 730 N N . MET A 1 96 ? -17.517 -10.753 -2.260 1.00 89.12 96 MET A N 1
ATOM 731 C CA . MET A 1 96 ? -17.458 -10.491 -3.697 1.00 89.12 96 MET A CA 1
ATOM 732 C C . MET A 1 96 ? -16.354 -9.489 -4.041 1.00 89.12 96 MET A C 1
ATOM 734 O O . MET A 1 96 ? -15.616 -9.694 -5.008 1.00 89.12 96 MET A O 1
ATOM 738 N N . TYR A 1 97 ? -16.183 -8.445 -3.225 1.00 91.69 97 TYR A N 1
ATOM 739 C CA . TYR A 1 97 ? -15.070 -7.507 -3.360 1.00 91.69 97 TYR A CA 1
ATOM 740 C C . TYR A 1 97 ? -13.714 -8.228 -3.336 1.00 91.69 97 TYR A C 1
ATOM 742 O O . TYR A 1 97 ? -12.884 -8.017 -4.222 1.00 91.69 97 TYR A O 1
ATOM 750 N N . MET A 1 98 ? -13.488 -9.105 -2.350 1.00 90.12 98 MET A N 1
ATOM 751 C CA . MET A 1 98 ? -12.238 -9.860 -2.225 1.00 90.12 98 MET A CA 1
ATOM 752 C C . MET A 1 98 ? -12.011 -10.815 -3.399 1.00 90.12 98 MET A C 1
ATOM 754 O O . MET A 1 98 ? -10.876 -10.927 -3.875 1.00 90.12 98 MET A O 1
ATOM 758 N N . ALA A 1 99 ? -13.061 -11.481 -3.883 1.00 88.56 99 ALA A N 1
ATOM 759 C CA . ALA A 1 99 ? -12.980 -12.374 -5.035 1.00 88.56 99 ALA A CA 1
ATOM 760 C C . ALA A 1 99 ? -12.572 -11.617 -6.311 1.00 88.56 99 ALA A C 1
ATOM 762 O O . ALA A 1 99 ? -11.595 -11.993 -6.964 1.00 88.56 99 ALA A O 1
ATOM 763 N N . GLU A 1 100 ? -13.249 -10.508 -6.622 1.00 87.56 100 GLU A N 1
ATOM 764 C CA . GLU A 1 100 ? -12.966 -9.699 -7.815 1.00 87.56 100 GLU A CA 1
ATOM 765 C C . GLU A 1 100 ? -11.585 -9.030 -7.732 1.00 87.56 100 GLU A C 1
ATOM 767 O O . GLU A 1 100 ? -10.828 -9.005 -8.705 1.00 87.56 100 GLU A O 1
ATOM 772 N N . LEU A 1 101 ? -11.205 -8.539 -6.549 1.00 89.50 101 LEU A N 1
ATOM 773 C CA . LEU A 1 101 ? -9.876 -7.982 -6.304 1.00 89.50 101 LEU A CA 1
ATOM 774 C C . LEU A 1 101 ? -8.775 -9.024 -6.551 1.00 89.50 101 LEU A C 1
ATOM 776 O O . LEU A 1 101 ? -7.759 -8.719 -7.186 1.00 89.50 101 LEU A O 1
ATOM 780 N N . THR A 1 102 ? -8.978 -10.250 -6.063 1.00 87.62 102 THR A N 1
ATOM 781 C CA . THR A 1 102 ? -8.009 -11.343 -6.193 1.00 87.62 102 THR A CA 1
ATOM 782 C C . THR A 1 102 ? -7.902 -11.827 -7.639 1.00 87.62 102 THR A C 1
ATOM 784 O O . THR A 1 102 ? -6.788 -12.039 -8.110 1.00 87.62 102 THR A O 1
ATOM 787 N N . ASP A 1 103 ? -9.002 -11.925 -8.392 1.00 86.31 103 ASP A N 1
ATOM 788 C CA . ASP A 1 103 ? -8.947 -12.231 -9.834 1.00 86.31 103 ASP A CA 1
ATOM 789 C C . ASP A 1 103 ? -8.232 -11.120 -10.630 1.00 86.31 103 ASP A C 1
ATOM 791 O O . ASP A 1 103 ? -7.389 -11.366 -11.514 1.00 86.31 103 ASP A O 1
ATOM 795 N N . MET A 1 104 ? -8.509 -9.864 -10.269 1.00 82.19 104 MET A N 1
ATOM 796 C CA . MET A 1 104 ? -7.942 -8.701 -10.936 1.00 82.19 104 MET A CA 1
ATOM 797 C C . MET A 1 104 ? -6.424 -8.631 -10.775 1.00 82.19 104 MET A C 1
ATOM 799 O O . MET A 1 104 ? -5.702 -8.575 -11.782 1.00 82.19 104 MET A O 1
ATOM 803 N N . ILE A 1 105 ? -5.945 -8.651 -9.529 1.00 82.00 105 ILE A N 1
ATOM 804 C CA . ILE A 1 105 ? -4.522 -8.524 -9.195 1.00 82.00 105 ILE A CA 1
ATOM 805 C C . ILE A 1 105 ? -3.781 -9.857 -9.412 1.00 82.00 105 ILE A C 1
ATOM 807 O O . ILE A 1 105 ? -2.627 -9.856 -9.851 1.00 82.00 105 ILE A O 1
ATOM 811 N N . GLY A 1 106 ? -4.447 -10.993 -9.199 1.00 83.06 106 GLY A N 1
ATOM 812 C CA . GLY A 1 106 ? -3.870 -12.332 -9.300 1.00 83.06 106 GLY A CA 1
ATOM 813 C C . GLY A 1 106 ? -2.840 -12.599 -8.203 1.00 83.06 106 GLY A C 1
ATOM 814 O O . GLY A 1 106 ? -3.031 -12.225 -7.051 1.00 83.06 106 GLY A O 1
ATOM 815 N N . ASN A 1 107 ? -1.720 -13.226 -8.576 1.00 81.69 107 ASN A N 1
ATOM 816 C CA . ASN A 1 107 ? -0.548 -13.388 -7.712 1.00 81.69 107 ASN A CA 1
ATOM 817 C C . ASN A 1 107 ? 0.544 -12.378 -8.124 1.00 81.69 107 ASN A C 1
ATOM 819 O O . ASN A 1 107 ? 1.352 -12.670 -9.018 1.00 81.69 107 ASN A O 1
ATOM 823 N N . PRO A 1 108 ? 0.544 -11.157 -7.560 1.00 83.38 108 PRO A N 1
ATOM 824 C CA . PRO A 1 108 ? 1.417 -10.092 -8.023 1.00 83.38 108 PRO A CA 1
ATOM 825 C C . PRO A 1 108 ? 2.877 -10.367 -7.653 1.00 83.38 108 PRO A C 1
ATOM 827 O O . PRO A 1 108 ? 3.201 -10.678 -6.512 1.00 83.38 108 PRO A O 1
ATOM 830 N N . LYS A 1 109 ? 3.797 -10.169 -8.606 1.00 77.12 109 LYS A N 1
ATOM 831 C CA . LYS A 1 109 ? 5.246 -10.186 -8.324 1.00 77.12 109 LYS A CA 1
ATOM 832 C C . LYS A 1 109 ? 5.747 -8.865 -7.727 1.00 77.12 109 LYS A C 1
ATOM 834 O O . LYS A 1 109 ? 6.678 -8.876 -6.931 1.00 77.12 109 LYS A O 1
ATOM 839 N N . SER A 1 110 ? 5.128 -7.743 -8.104 1.00 84.44 110 SER A N 1
ATOM 840 C CA . SER A 1 110 ? 5.500 -6.403 -7.629 1.00 84.44 110 SER A CA 1
ATOM 841 C C . SER A 1 110 ? 5.171 -6.225 -6.147 1.00 84.44 110 SER A C 1
ATOM 843 O O . SER A 1 110 ? 4.040 -6.487 -5.736 1.00 84.44 110 SER A O 1
ATOM 845 N N . ALA A 1 111 ? 6.134 -5.722 -5.369 1.00 87.62 111 ALA A N 1
ATOM 846 C CA . ALA A 1 111 ? 5.957 -5.430 -3.947 1.00 87.62 111 ALA A CA 1
ATOM 847 C C . ALA A 1 111 ? 4.795 -4.454 -3.695 1.00 87.62 111 ALA A C 1
ATOM 849 O O . ALA A 1 111 ? 3.967 -4.697 -2.824 1.00 87.62 111 ALA A O 1
ATOM 850 N N . ILE A 1 112 ? 4.668 -3.409 -4.520 1.00 87.81 112 ILE A N 1
ATOM 851 C CA . ILE A 1 112 ? 3.588 -2.417 -4.398 1.00 87.81 112 ILE A CA 1
ATOM 852 C C . ILE A 1 112 ? 2.220 -3.080 -4.592 1.00 87.81 112 ILE A C 1
ATOM 854 O O . ILE A 1 112 ? 1.300 -2.852 -3.813 1.00 87.81 112 ILE A O 1
ATOM 858 N N . LEU A 1 113 ? 2.075 -3.936 -5.609 1.00 88.56 113 LEU A N 1
ATOM 859 C CA . LEU A 1 113 ? 0.802 -4.613 -5.877 1.00 88.56 113 LEU A CA 1
ATOM 860 C C . LEU A 1 113 ? 0.451 -5.646 -4.805 1.00 88.56 113 LEU A C 1
ATOM 862 O O . LEU A 1 113 ? -0.726 -5.786 -4.483 1.00 88.56 113 LEU A O 1
ATOM 866 N N . LYS A 1 114 ? 1.450 -6.331 -4.232 1.00 91.38 114 LYS A N 1
ATOM 867 C CA . LYS A 1 114 ? 1.249 -7.192 -3.058 1.00 91.38 114 LYS A CA 1
ATOM 868 C C . LYS A 1 114 ? 0.692 -6.386 -1.887 1.00 91.38 114 LYS A C 1
ATOM 870 O O . LYS A 1 114 ? -0.344 -6.749 -1.346 1.00 91.38 114 LYS A O 1
ATOM 875 N N . GLN A 1 115 ? 1.315 -5.256 -1.554 1.00 93.94 115 GLN A N 1
ATOM 876 C CA . GLN A 1 115 ? 0.851 -4.406 -0.454 1.00 93.94 115 GLN A CA 1
ATOM 877 C C . GLN A 1 115 ? -0.546 -3.824 -0.712 1.00 93.94 115 GLN A C 1
ATOM 879 O O . GLN A 1 115 ? -1.365 -3.789 0.199 1.00 93.94 115 GLN A O 1
ATOM 884 N N . ILE A 1 116 ? -0.865 -3.423 -1.950 1.00 92.31 116 ILE A N 1
ATOM 885 C CA . ILE A 1 116 ? -2.219 -2.970 -2.319 1.00 92.31 116 ILE A CA 1
ATOM 886 C C . ILE A 1 116 ? -3.242 -4.096 -2.144 1.00 92.31 116 ILE A C 1
ATOM 888 O O . ILE A 1 116 ? -4.343 -3.836 -1.658 1.00 92.31 116 ILE A O 1
ATOM 892 N N . LEU A 1 117 ? -2.909 -5.327 -2.539 1.00 93.25 117 LEU A N 1
ATOM 893 C CA . LEU A 1 117 ? -3.789 -6.481 -2.362 1.00 93.25 117 LEU A CA 1
ATOM 894 C C . LEU A 1 117 ? -4.055 -6.740 -0.874 1.00 93.25 117 LEU A C 1
ATOM 896 O O . LEU A 1 117 ? -5.215 -6.803 -0.476 1.00 93.25 117 LEU A O 1
ATOM 900 N N . HIS A 1 118 ? -3.000 -6.812 -0.062 1.00 95.56 118 HIS A N 1
ATOM 901 C CA . HIS A 1 118 ? -3.102 -7.017 1.384 1.00 95.56 118 HIS A CA 1
ATOM 902 C C . HIS A 1 118 ? -3.888 -5.902 2.080 1.00 95.56 118 HIS A C 1
ATOM 904 O O . HIS A 1 118 ? -4.826 -6.187 2.817 1.00 95.56 118 HIS A O 1
ATOM 910 N N . LEU A 1 119 ? -3.606 -4.632 1.768 1.00 95.88 119 LEU A N 1
ATOM 911 C CA . LEU A 1 119 ? -4.343 -3.495 2.325 1.00 95.88 119 LEU A CA 1
ATOM 912 C C . LEU A 1 119 ? -5.847 -3.615 2.052 1.00 95.88 119 LEU A C 1
ATOM 914 O O . LEU A 1 119 ? -6.669 -3.429 2.944 1.00 95.88 119 LEU A O 1
ATOM 918 N N . ASN A 1 120 ? -6.223 -3.930 0.816 1.00 95.25 120 ASN A N 1
ATOM 919 C CA . ASN A 1 120 ? -7.628 -4.001 0.436 1.00 95.25 120 ASN A CA 1
ATOM 920 C C . ASN A 1 120 ? -8.337 -5.250 0.983 1.00 95.25 120 ASN A C 1
ATOM 922 O O . ASN A 1 120 ? -9.495 -5.152 1.381 1.00 95.25 120 ASN A O 1
ATOM 926 N N . ARG A 1 121 ? -7.655 -6.399 1.080 1.00 95.19 121 ARG A N 1
ATOM 927 C CA . ARG A 1 121 ? -8.195 -7.581 1.775 1.00 95.19 121 ARG A CA 1
ATOM 928 C C . ARG A 1 121 ? -8.376 -7.318 3.267 1.00 95.19 121 ARG A C 1
ATOM 930 O O . ARG A 1 121 ? -9.433 -7.629 3.807 1.00 95.19 121 ARG A O 1
ATOM 937 N N . GLY A 1 122 ? -7.402 -6.670 3.905 1.00 96.19 122 GLY A N 1
ATOM 938 C CA . GLY A 1 122 ? -7.501 -6.246 5.299 1.00 96.19 122 GLY A CA 1
ATOM 939 C C . GLY A 1 122 ? -8.705 -5.335 5.535 1.00 96.19 122 GLY A C 1
ATOM 940 O O . GLY A 1 122 ? -9.511 -5.605 6.419 1.00 96.19 122 GLY A O 1
ATOM 941 N N . ARG A 1 123 ? -8.922 -4.332 4.671 1.00 95.06 123 ARG A N 1
ATOM 942 C CA . ARG A 1 123 ? -10.128 -3.481 4.711 1.00 95.06 123 ARG A CA 1
ATOM 943 C C . ARG A 1 123 ? -11.425 -4.284 4.613 1.00 95.06 123 ARG A C 1
ATOM 945 O O . ARG A 1 123 ? -12.356 -4.024 5.366 1.00 95.06 123 ARG A O 1
ATOM 952 N N . ALA A 1 124 ? -11.492 -5.260 3.711 1.00 95.31 124 ALA A N 1
ATOM 953 C CA . ALA A 1 124 ? -12.679 -6.100 3.575 1.00 95.31 124 ALA A CA 1
ATOM 954 C C . ALA A 1 124 ? -12.933 -6.938 4.840 1.00 95.31 124 ALA A C 1
ATOM 956 O O . ALA A 1 124 ? -14.076 -7.065 5.275 1.00 95.31 124 ALA A O 1
ATOM 957 N N . TYR A 1 125 ? -11.882 -7.453 5.485 1.00 96.88 125 TYR A N 1
ATOM 958 C CA . TYR A 1 125 ? -12.015 -8.127 6.778 1.00 96.88 125 TYR A CA 1
ATOM 959 C C . TYR A 1 125 ? -12.451 -7.190 7.908 1.00 96.88 125 TYR A C 1
ATOM 961 O O . TYR A 1 125 ? -13.267 -7.608 8.728 1.00 96.88 125 TYR A O 1
ATOM 969 N N . VAL A 1 126 ? -11.982 -5.938 7.926 1.00 94.88 126 VAL A N 1
ATOM 970 C CA . VAL A 1 126 ? -12.462 -4.905 8.862 1.00 94.88 126 VAL A CA 1
ATOM 971 C C . VAL A 1 126 ? -13.962 -4.666 8.684 1.00 94.88 126 VAL A C 1
ATOM 973 O O . VAL A 1 126 ? -14.691 -4.698 9.669 1.00 94.88 126 VAL A O 1
ATOM 976 N N . CYS A 1 127 ? -14.461 -4.523 7.449 1.00 92.19 127 CYS A N 1
ATOM 977 C CA . CYS A 1 127 ? -15.903 -4.385 7.186 1.00 92.19 127 CYS A CA 1
ATOM 978 C C . CYS A 1 127 ? -16.713 -5.594 7.683 1.00 92.19 127 CYS A C 1
ATOM 980 O O . CYS A 1 127 ? -17.863 -5.453 8.089 1.00 92.19 127 CYS A O 1
ATOM 982 N N . LYS A 1 128 ? -16.100 -6.783 7.698 1.00 94.06 128 LYS A N 1
ATOM 983 C CA . LYS A 1 128 ? -16.680 -8.013 8.258 1.00 94.06 128 LYS A CA 1
ATOM 984 C C . LYS A 1 128 ? -16.460 -8.170 9.769 1.00 94.06 128 LYS A C 1
ATOM 986 O O . LYS A 1 128 ? -16.768 -9.237 10.294 1.00 94.06 128 LYS A O 1
ATOM 991 N N . GLN A 1 129 ? -15.882 -7.172 10.442 1.00 94.62 129 GLN A N 1
ATOM 992 C CA . GLN A 1 129 ? -15.504 -7.199 11.862 1.00 94.62 129 GLN A CA 1
ATOM 993 C C . GLN A 1 129 ? -14.573 -8.373 12.228 1.00 94.62 129 GLN A C 1
ATOM 995 O O . GLN A 1 129 ? -14.514 -8.826 13.367 1.00 94.62 129 GLN A O 1
ATOM 1000 N N . LYS A 1 130 ? -13.813 -8.891 11.255 1.00 96.56 130 LYS A N 1
ATOM 1001 C CA . LYS A 1 130 ? -12.833 -9.970 11.448 1.00 96.56 130 LYS A CA 1
ATOM 1002 C C . LYS A 1 130 ? -11.449 -9.377 11.695 1.00 96.56 130 LYS A C 1
ATOM 1004 O O . LYS A 1 130 ? -10.543 -9.549 10.880 1.00 96.56 130 LYS A O 1
ATOM 1009 N N . TYR A 1 131 ? -11.288 -8.674 12.813 1.00 96.38 131 TYR A N 1
ATOM 1010 C CA . TYR A 1 131 ? -10.092 -7.871 13.098 1.00 96.38 131 TYR A CA 1
ATOM 1011 C C . TYR A 1 131 ? -8.795 -8.687 13.153 1.00 96.38 131 TYR A C 1
ATOM 1013 O O . TYR A 1 131 ? -7.782 -8.240 12.626 1.00 96.38 131 TYR A O 1
ATOM 1021 N N . GLN A 1 132 ? -8.828 -9.922 13.663 1.00 96.81 132 GLN A N 1
ATOM 1022 C CA . GLN A 1 132 ? -7.650 -10.801 13.654 1.00 96.81 132 GLN A CA 1
ATOM 1023 C C . GLN A 1 132 ? -7.200 -11.163 12.227 1.00 96.81 132 GLN A C 1
ATOM 1025 O O . GLN A 1 132 ? -6.009 -11.186 11.923 1.00 96.81 132 GLN A O 1
ATOM 1030 N N . ALA A 1 133 ? -8.154 -11.434 11.330 1.00 96.38 133 ALA A N 1
ATOM 1031 C CA . ALA A 1 133 ? -7.851 -11.738 9.933 1.00 96.38 133 ALA A CA 1
ATOM 1032 C C . ALA A 1 133 ? -7.363 -10.490 9.182 1.00 96.38 133 ALA A C 1
ATOM 1034 O O . ALA A 1 133 ? -6.440 -10.578 8.376 1.00 96.38 133 ALA A O 1
ATOM 1035 N N . ALA A 1 134 ? -7.952 -9.326 9.477 1.00 97.19 134 ALA A N 1
ATOM 1036 C CA . ALA A 1 134 ? -7.502 -8.049 8.937 1.00 97.19 134 ALA A CA 1
ATOM 1037 C C . ALA A 1 134 ? -6.063 -7.729 9.357 1.00 97.19 134 ALA A C 1
ATOM 1039 O O . ALA A 1 134 ? -5.244 -7.384 8.508 1.00 97.19 134 ALA A O 1
ATOM 1040 N N . LEU A 1 135 ? -5.749 -7.910 10.641 1.00 96.19 135 LEU A N 1
ATOM 1041 C CA . LEU A 1 135 ? -4.415 -7.700 11.182 1.00 96.19 135 LEU A CA 1
ATOM 1042 C C . LEU A 1 135 ? -3.378 -8.581 10.476 1.00 96.19 135 LEU A C 1
ATOM 1044 O O . LEU A 1 135 ? -2.351 -8.071 10.044 1.00 96.19 135 LEU A O 1
ATOM 1048 N N . SER A 1 136 ? -3.681 -9.864 10.256 1.00 96.12 136 SER A N 1
ATOM 1049 C CA . SER A 1 136 ? -2.782 -10.761 9.519 1.00 96.12 136 SER A CA 1
ATOM 1050 C C . SER A 1 136 ? -2.523 -10.289 8.079 1.00 96.12 136 SER A C 1
ATOM 1052 O O . SER A 1 136 ? -1.400 -10.377 7.583 1.00 96.12 136 SER A O 1
ATOM 1054 N N . GLU A 1 137 ? -3.523 -9.738 7.384 1.00 96.25 137 GLU A N 1
ATOM 1055 C CA . GLU A 1 137 ? -3.295 -9.123 6.067 1.00 96.25 137 GLU A CA 1
ATOM 1056 C C . GLU A 1 137 ? -2.401 -7.879 6.171 1.00 96.25 137 GLU A C 1
ATOM 1058 O O . GLU A 1 137 ? -1.522 -7.685 5.333 1.00 96.25 137 GLU A O 1
ATOM 1063 N N . PHE A 1 138 ? -2.577 -7.052 7.201 1.00 95.19 138 PHE A N 1
ATOM 1064 C CA . PHE A 1 138 ? -1.758 -5.861 7.420 1.00 95.19 138 PHE A CA 1
ATOM 1065 C C . PHE A 1 138 ? -0.305 -6.190 7.781 1.00 95.19 138 PHE A C 1
ATOM 1067 O O . PHE A 1 138 ? 0.599 -5.562 7.237 1.00 95.19 138 PHE A O 1
ATOM 1074 N N . GLU A 1 139 ? -0.053 -7.225 8.577 1.00 91.00 139 GLU A N 1
ATOM 1075 C CA . GLU A 1 139 ? 1.300 -7.705 8.892 1.00 91.00 139 GLU A CA 1
ATOM 1076 C C . GLU A 1 139 ? 2.057 -8.172 7.635 1.00 91.00 139 GLU A C 1
ATOM 1078 O O . GLU A 1 139 ? 3.261 -7.949 7.505 1.00 91.00 139 GLU A O 1
ATOM 1083 N N . ASN A 1 140 ? 1.348 -8.724 6.641 1.00 91.25 140 ASN A N 1
ATOM 1084 C CA . ASN A 1 140 ? 1.939 -9.120 5.357 1.00 91.25 140 ASN A CA 1
ATOM 1085 C C . ASN A 1 140 ? 2.396 -7.935 4.480 1.00 91.25 140 ASN A C 1
ATOM 1087 O O . ASN A 1 140 ? 3.084 -8.140 3.474 1.00 91.25 140 ASN A O 1
ATOM 1091 N N . ILE A 1 141 ? 2.041 -6.691 4.825 1.00 91.38 141 ILE A N 1
ATOM 1092 C CA . ILE A 1 141 ? 2.572 -5.491 4.155 1.00 91.38 141 ILE A CA 1
ATOM 1093 C C . ILE A 1 141 ? 4.041 -5.263 4.550 1.00 91.38 141 ILE A C 1
ATOM 1095 O O . ILE A 1 141 ? 4.834 -4.833 3.701 1.00 91.38 141 ILE A O 1
ATOM 1099 N N . GLY A 1 142 ? 4.404 -5.627 5.785 1.00 81.94 142 GLY A N 1
ATOM 1100 C CA . GLY A 1 142 ? 5.740 -5.498 6.362 1.00 81.94 142 GLY A CA 1
ATOM 1101 C C . GLY A 1 142 ? 6.186 -4.052 6.612 1.00 81.94 142 GLY A C 1
ATOM 1102 O O . GLY A 1 142 ? 5.483 -3.089 6.305 1.00 81.94 142 GLY A O 1
ATOM 1103 N N . ASP A 1 143 ? 7.408 -3.899 7.125 1.00 78.75 143 ASP A N 1
ATOM 1104 C CA . ASP A 1 143 ? 7.933 -2.597 7.575 1.00 78.75 143 ASP A CA 1
ATOM 1105 C C . ASP A 1 143 ? 8.282 -1.650 6.419 1.00 78.75 143 ASP A C 1
ATOM 1107 O O . ASP A 1 143 ? 8.192 -0.423 6.524 1.00 78.75 143 ASP A O 1
ATOM 1111 N N . LYS A 1 144 ? 8.673 -2.209 5.267 1.00 88.75 144 LYS A N 1
ATOM 1112 C CA . LYS A 1 144 ? 9.047 -1.427 4.084 1.00 88.75 144 LYS A CA 1
ATOM 1113 C C . LYS A 1 144 ? 7.816 -1.081 3.251 1.00 88.75 144 LYS A C 1
ATOM 1115 O O . LYS A 1 144 ? 7.582 -1.643 2.179 1.00 88.75 144 LYS A O 1
ATOM 1120 N N . ILE A 1 145 ? 7.038 -0.125 3.739 1.00 89.69 145 ILE A N 1
ATOM 1121 C CA . ILE A 1 145 ? 5.828 0.352 3.066 1.00 89.69 145 ILE A CA 1
ATOM 1122 C C . ILE A 1 145 ? 6.213 1.156 1.817 1.00 89.69 145 ILE A C 1
ATOM 1124 O O . ILE A 1 145 ? 6.807 2.229 1.910 1.00 89.69 145 ILE A O 1
ATOM 1128 N N . VAL A 1 146 ? 5.842 0.642 0.644 1.00 89.81 146 VAL A N 1
ATOM 1129 C CA . VAL A 1 146 ? 6.050 1.274 -0.675 1.00 89.81 146 VAL A CA 1
ATOM 1130 C C . VAL A 1 146 ? 4.739 1.792 -1.280 1.00 89.81 146 VAL A C 1
ATOM 1132 O O . VAL A 1 146 ? 4.656 2.078 -2.474 1.00 89.81 146 VAL A O 1
ATOM 1135 N N . LEU A 1 147 ? 3.697 1.880 -0.453 1.00 89.75 147 LEU A N 1
ATOM 1136 C CA . LEU A 1 147 ? 2.408 2.464 -0.797 1.00 89.75 147 LEU A CA 1
ATOM 1137 C C . LEU A 1 147 ? 2.519 3.980 -0.998 1.00 89.75 147 LEU A C 1
ATOM 1139 O O . LEU A 1 147 ? 3.349 4.650 -0.384 1.00 89.75 147 LEU A O 1
ATOM 1143 N N . ASP A 1 148 ? 1.628 4.524 -1.826 1.00 89.69 148 ASP A N 1
ATOM 1144 C CA . ASP A 1 148 ? 1.446 5.970 -1.926 1.00 89.69 148 ASP A CA 1
ATOM 1145 C C . ASP A 1 148 ? 0.961 6.565 -0.585 1.00 89.69 148 ASP A C 1
ATOM 1147 O O . ASP A 1 148 ? 0.357 5.847 0.222 1.00 89.69 148 ASP A O 1
ATOM 1151 N N . PRO A 1 149 ? 1.193 7.868 -0.326 1.00 88.88 149 PRO A N 1
ATOM 1152 C CA . PRO A 1 149 ? 0.896 8.484 0.969 1.00 88.88 149 PRO A CA 1
ATOM 1153 C C . PRO A 1 149 ? -0.541 8.266 1.454 1.00 88.88 149 PRO A C 1
ATOM 1155 O O . PRO A 1 149 ? -0.752 7.926 2.617 1.00 88.88 149 PRO A O 1
ATOM 1158 N N . ARG A 1 150 ? -1.529 8.371 0.555 1.00 87.62 150 ARG A N 1
ATOM 1159 C CA . ARG A 1 150 ? -2.947 8.170 0.888 1.00 87.62 150 ARG A CA 1
ATOM 1160 C C . ARG A 1 150 ? -3.200 6.747 1.383 1.00 87.62 150 ARG A C 1
ATOM 1162 O O . ARG A 1 150 ? -3.872 6.552 2.392 1.00 87.62 150 ARG A O 1
ATOM 1169 N N . ARG A 1 151 ? -2.652 5.743 0.697 1.00 91.56 151 ARG A N 1
ATOM 1170 C CA . ARG A 1 151 ? -2.776 4.339 1.116 1.00 91.56 151 ARG A CA 1
ATOM 1171 C C . ARG A 1 151 ? -1.976 4.011 2.366 1.00 91.56 151 ARG A C 1
ATOM 1173 O O . ARG A 1 151 ? -2.424 3.178 3.144 1.00 91.56 151 ARG A O 1
ATOM 1180 N N . LYS A 1 152 ? -0.831 4.660 2.578 1.00 92.88 152 LYS A N 1
ATOM 1181 C CA . LYS A 1 152 ? -0.045 4.510 3.808 1.00 92.88 152 LYS A CA 1
ATOM 1182 C C . LYS A 1 152 ? -0.816 5.019 5.029 1.00 92.88 152 LYS A C 1
ATOM 1184 O O . LYS A 1 152 ? -0.863 4.326 6.038 1.00 92.88 152 LYS A O 1
ATOM 1189 N N . ILE A 1 153 ? -1.462 6.180 4.913 1.00 90.38 153 ILE A N 1
ATOM 1190 C CA . ILE A 1 153 ? -2.365 6.711 5.945 1.00 90.38 153 ILE A CA 1
ATOM 1191 C C . ILE A 1 153 ? -3.511 5.726 6.188 1.00 90.38 153 ILE A C 1
ATOM 1193 O O . ILE A 1 153 ? -3.741 5.313 7.319 1.00 90.38 153 ILE A O 1
ATOM 1197 N N . MET A 1 154 ? -4.183 5.283 5.120 1.00 90.69 154 MET A N 1
ATOM 1198 C CA . MET A 1 154 ? -5.285 4.325 5.228 1.00 90.69 154 MET A CA 1
ATOM 1199 C C . MET A 1 154 ? -4.867 3.027 5.926 1.00 90.69 154 MET A C 1
ATOM 1201 O O . MET A 1 154 ? -5.596 2.528 6.773 1.00 90.69 154 MET A O 1
ATOM 1205 N N . TYR A 1 155 ? -3.694 2.492 5.589 1.00 94.81 155 TYR A N 1
ATOM 1206 C CA . TYR A 1 155 ? -3.113 1.330 6.252 1.00 94.81 155 TYR A CA 1
ATOM 1207 C C . TYR A 1 155 ? -2.960 1.555 7.760 1.00 94.81 155 TYR A C 1
ATOM 1209 O O . TYR A 1 155 ? -3.450 0.745 8.539 1.00 94.81 155 TYR A O 1
ATOM 1217 N N . ARG A 1 156 ? -2.344 2.671 8.171 1.00 93.25 156 ARG A N 1
ATOM 1218 C CA . ARG A 1 156 ? -2.137 2.998 9.590 1.00 93.25 156 ARG A CA 1
ATOM 1219 C C . ARG A 1 156 ? -3.458 3.131 10.345 1.00 93.25 156 ARG A C 1
ATOM 1221 O O . ARG A 1 156 ? -3.614 2.529 11.398 1.00 93.25 156 ARG A O 1
ATOM 1228 N N . ILE A 1 157 ? -4.421 3.848 9.772 1.00 92.44 157 ILE A N 1
ATOM 1229 C CA . ILE A 1 157 ? -5.758 4.022 10.355 1.00 92.44 157 ILE A CA 1
ATOM 1230 C C . ILE A 1 157 ? -6.458 2.666 10.544 1.00 92.44 157 ILE A C 1
ATOM 1232 O O . ILE A 1 157 ? -7.011 2.391 11.605 1.00 92.44 157 ILE A O 1
ATOM 1236 N N . MET A 1 158 ? -6.408 1.793 9.534 1.00 94.62 158 MET A N 1
ATOM 1237 C CA . MET A 1 158 ? -7.026 0.464 9.610 1.00 94.62 158 MET A CA 1
ATOM 1238 C C . MET A 1 158 ? -6.312 -0.453 10.610 1.00 94.62 158 MET A C 1
ATOM 1240 O O . MET A 1 158 ? -6.965 -1.260 11.270 1.00 94.62 158 MET A O 1
ATOM 1244 N N . LEU A 1 159 ? -4.991 -0.319 10.743 1.00 94.81 159 LEU A N 1
ATOM 1245 C CA . LEU A 1 159 ? -4.198 -1.048 11.728 1.00 94.81 159 LEU A CA 1
ATOM 1246 C C . LEU A 1 159 ? -4.548 -0.611 13.158 1.00 94.81 159 LEU A C 1
ATOM 1248 O O . LEU A 1 159 ? -4.822 -1.469 13.994 1.00 94.81 159 LEU A O 1
ATOM 1252 N N . ALA A 1 160 ? -4.639 0.699 13.412 1.00 94.00 160 ALA A N 1
ATOM 1253 C CA . ALA A 1 160 ? -5.080 1.242 14.699 1.00 94.00 160 ALA A CA 1
ATOM 1254 C C . ALA A 1 160 ? -6.481 0.742 15.075 1.00 94.00 160 ALA A C 1
ATOM 1256 O O . ALA A 1 160 ? -6.697 0.282 16.194 1.00 94.00 160 ALA A O 1
ATOM 1257 N N . LEU A 1 161 ? -7.415 0.737 14.115 1.00 93.56 161 LEU A N 1
ATOM 1258 C CA . LEU A 1 161 ? -8.757 0.197 14.329 1.00 93.56 161 LEU A CA 1
ATOM 1259 C C . LEU A 1 161 ? -8.731 -1.296 14.693 1.00 93.56 161 LEU A C 1
ATOM 1261 O O . LEU A 1 161 ? -9.474 -1.724 15.576 1.00 93.56 161 LEU A O 1
ATOM 1265 N N . CYS A 1 162 ? -7.880 -2.096 14.042 1.00 95.25 162 CYS A N 1
ATOM 1266 C CA . CYS A 1 162 ? -7.725 -3.506 14.400 1.00 95.25 162 CYS A CA 1
ATOM 1267 C C . CYS A 1 162 ? -7.176 -3.665 15.818 1.00 95.25 162 CYS A C 1
ATOM 1269 O O . CYS A 1 162 ? -7.710 -4.467 16.572 1.00 95.25 162 CYS A O 1
ATOM 1271 N N . TYR A 1 163 ? -6.158 -2.891 16.195 1.00 94.88 163 TYR A N 1
ATOM 1272 C CA . TYR A 1 163 ? -5.591 -2.936 17.541 1.00 94.88 163 TYR A CA 1
ATOM 1273 C C . TYR A 1 163 ? -6.593 -2.542 18.623 1.00 94.88 163 TYR A C 1
ATOM 1275 O O . TYR A 1 163 ? -6.697 -3.250 19.622 1.00 94.88 163 TYR A O 1
ATOM 1283 N N . MET A 1 164 ? -7.398 -1.501 18.397 1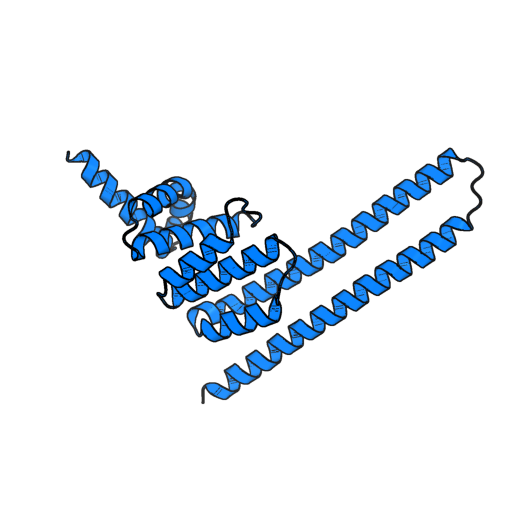.00 91.62 164 MET A N 1
ATOM 1284 C CA . MET A 1 164 ? -8.465 -1.126 19.329 1.00 91.62 164 MET A CA 1
ATOM 1285 C C . MET A 1 164 ? -9.470 -2.255 19.563 1.00 91.62 164 MET A C 1
ATOM 1287 O O . MET A 1 164 ? -9.856 -2.505 20.696 1.00 91.62 164 MET A O 1
ATOM 1291 N N . ASN A 1 165 ? -9.883 -2.949 18.500 1.00 93.25 165 ASN A N 1
ATOM 1292 C CA . ASN A 1 165 ? -10.866 -4.034 18.596 1.00 93.25 165 ASN A CA 1
ATOM 1293 C C . ASN A 1 165 ? -10.263 -5.373 19.066 1.00 93.25 165 ASN A C 1
ATOM 1295 O O . ASN A 1 165 ? -10.987 -6.359 19.183 1.00 93.25 165 ASN A O 1
ATOM 1299 N N . LEU A 1 166 ? -8.947 -5.429 19.285 1.00 94.75 166 LEU A N 1
ATOM 1300 C CA . LEU A 1 166 ? -8.215 -6.603 19.769 1.00 94.75 166 LEU A CA 1
ATOM 1301 C C . LEU A 1 166 ? -7.575 -6.351 21.145 1.00 94.75 166 LEU A C 1
ATOM 1303 O O . LEU A 1 166 ? -6.609 -7.026 21.492 1.00 94.75 166 LEU A O 1
ATOM 1307 N N . ASP A 1 167 ? -8.071 -5.362 21.896 1.00 91.50 167 ASP A N 1
ATOM 1308 C CA . ASP A 1 167 ? -7.579 -4.968 23.225 1.00 91.50 167 ASP A CA 1
ATOM 1309 C C . ASP A 1 167 ? -6.084 -4.577 23.267 1.00 91.50 167 ASP A C 1
ATOM 1311 O O . ASP A 1 167 ? -5.441 -4.586 24.315 1.00 91.50 167 ASP A O 1
ATOM 1315 N N . ARG A 1 168 ? -5.512 -4.172 22.125 1.00 93.06 168 ARG A N 1
ATOM 1316 C CA . ARG A 1 168 ? -4.118 -3.704 21.988 1.00 93.06 168 ARG A CA 1
ATOM 1317 C C . ARG A 1 168 ? -4.061 -2.177 22.009 1.00 93.06 168 ARG A C 1
ATOM 1319 O O . ARG A 1 168 ? -3.569 -1.542 21.074 1.00 93.06 168 ARG A O 1
ATOM 1326 N N . LYS A 1 169 ? -4.613 -1.577 23.069 1.00 89.38 169 LYS A N 1
ATOM 1327 C CA . LYS A 1 169 ? -4.857 -0.127 23.149 1.00 89.38 169 LYS A CA 1
ATOM 1328 C C . LYS A 1 169 ? -3.580 0.697 22.955 1.00 89.38 169 LYS A C 1
ATOM 1330 O O . LYS A 1 169 ? -3.579 1.591 22.119 1.00 89.38 169 LYS A O 1
ATOM 1335 N N . GLN A 1 170 ? -2.481 0.360 23.631 1.00 90.81 170 GLN A N 1
ATOM 1336 C CA . GLN A 1 170 ? -1.228 1.129 23.555 1.00 90.81 170 GLN A CA 1
ATOM 1337 C C . GLN A 1 170 ? -0.679 1.229 22.122 1.00 90.81 170 GLN A C 1
ATOM 1339 O O . GLN A 1 170 ? -0.183 2.272 21.700 1.00 90.81 170 GLN A O 1
ATOM 1344 N N . GLU A 1 171 ? -0.798 0.156 21.339 1.00 92.56 171 GLU A N 1
ATOM 1345 C CA . GLU A 1 171 ? -0.335 0.143 19.950 1.00 92.56 171 GLU A CA 1
ATOM 1346 C C . GLU A 1 171 ? -1.244 0.960 19.035 1.00 92.56 171 GLU A C 1
ATOM 1348 O O . GLU A 1 171 ? -0.765 1.639 18.125 1.00 92.56 171 GLU A O 1
ATOM 1353 N N . ALA A 1 172 ? -2.556 0.926 19.285 1.00 92.25 172 ALA A N 1
ATOM 1354 C CA . ALA A 1 172 ? -3.491 1.802 18.597 1.00 92.25 172 ALA A CA 1
ATOM 1355 C C . ALA A 1 172 ? -3.183 3.276 18.891 1.00 92.25 172 ALA A C 1
ATOM 1357 O O . ALA A 1 172 ? -3.100 4.069 17.955 1.00 92.25 172 ALA A O 1
ATOM 1358 N N . MET A 1 173 ? -2.954 3.618 20.161 1.00 91.44 173 MET A N 1
ATOM 1359 C CA . MET A 1 173 ? -2.666 4.980 20.610 1.00 91.44 173 MET A CA 1
ATOM 1360 C C . MET A 1 173 ? -1.423 5.556 19.949 1.00 91.44 173 MET A C 1
ATOM 1362 O O . MET A 1 173 ? -1.500 6.619 19.338 1.00 91.44 173 MET A O 1
ATOM 1366 N N . SER A 1 174 ? -0.322 4.802 19.940 1.00 93.19 174 SER A N 1
ATOM 1367 C CA . SER A 1 174 ? 0.910 5.224 19.265 1.00 93.19 174 SER A CA 1
ATOM 1368 C C . SER A 1 174 ? 0.677 5.576 17.788 1.00 93.19 174 SER A C 1
ATOM 1370 O O . SER A 1 174 ? 1.212 6.564 17.280 1.00 93.19 174 SER A O 1
ATOM 1372 N N . ILE A 1 175 ? -0.167 4.809 17.087 1.00 92.69 175 ILE A N 1
ATOM 1373 C CA . ILE A 1 175 ? -0.509 5.097 15.690 1.00 92.69 175 ILE A CA 1
ATOM 1374 C C . ILE A 1 175 ? -1.424 6.323 15.578 1.00 92.69 175 ILE A C 1
ATOM 1376 O O . ILE A 1 175 ? -1.232 7.136 14.671 1.00 92.69 175 ILE A O 1
ATOM 1380 N N . ILE A 1 176 ? -2.427 6.452 16.449 1.00 92.00 176 ILE A N 1
ATOM 1381 C CA . ILE A 1 176 ? -3.379 7.571 16.438 1.00 92.00 176 ILE A CA 1
ATOM 1382 C C . ILE A 1 176 ? -2.646 8.891 16.688 1.00 92.00 176 ILE A C 1
ATOM 1384 O O . ILE A 1 176 ? -2.878 9.850 15.954 1.00 92.00 176 ILE A O 1
ATOM 1388 N N . GLU A 1 177 ? -1.715 8.925 17.639 1.00 92.69 177 GLU A N 1
ATOM 1389 C CA . GLU A 1 177 ? -0.855 10.078 17.913 1.00 92.69 177 GLU A CA 1
ATOM 1390 C C . GLU A 1 177 ? 0.013 10.439 16.706 1.00 92.69 177 GLU A C 1
ATOM 1392 O O . GLU A 1 177 ? 0.014 11.589 16.264 1.00 92.69 177 GLU A O 1
ATOM 1397 N N . GLU A 1 178 ? 0.686 9.454 16.095 1.00 92.69 178 GLU A N 1
ATOM 1398 C CA . GLU A 1 178 ? 1.491 9.684 14.887 1.00 92.69 178 GLU A CA 1
ATOM 1399 C C . GLU A 1 178 ? 0.639 10.258 13.739 1.00 92.69 178 GLU A C 1
ATOM 1401 O O . GLU A 1 178 ? 1.133 11.011 12.897 1.00 92.69 178 GLU A O 1
ATOM 1406 N N . GLN A 1 179 ? -0.642 9.886 13.668 1.00 92.06 179 GLN A N 1
ATOM 1407 C CA . GLN A 1 179 ? -1.571 10.318 12.622 1.00 92.06 179 GLN A CA 1
ATOM 1408 C C . GLN A 1 179 ? -2.507 11.460 13.050 1.00 92.06 179 GLN A C 1
ATOM 1410 O O . GLN A 1 179 ? -3.397 11.815 12.273 1.00 92.06 179 GLN A O 1
ATOM 1415 N N . GLN A 1 180 ? -2.311 12.075 14.222 1.00 90.88 180 GLN A N 1
ATOM 1416 C CA . GLN A 1 180 ? -3.276 13.007 14.819 1.00 90.88 180 GLN A CA 1
ATOM 1417 C C . GLN A 1 180 ? -3.631 14.173 13.887 1.00 90.88 180 GLN A C 1
ATOM 1419 O O . GLN A 1 180 ? -4.806 14.514 13.740 1.00 90.88 180 GLN A O 1
ATOM 1424 N N . GLY A 1 181 ? -2.636 14.758 13.210 1.00 91.44 181 GLY A N 1
ATOM 1425 C CA . GLY A 1 181 ? -2.863 15.854 12.263 1.00 91.44 181 GLY A CA 1
ATOM 1426 C C . GLY A 1 181 ? -3.782 15.447 11.107 1.00 91.44 181 GLY A C 1
ATOM 1427 O O . GLY A 1 181 ? -4.770 16.119 10.824 1.00 91.44 181 GLY A O 1
ATOM 1428 N N . VAL A 1 182 ? -3.521 14.286 10.499 1.00 91.50 182 VAL A N 1
ATOM 1429 C CA . VAL A 1 182 ? -4.332 13.761 9.389 1.00 91.50 182 VAL A CA 1
ATOM 1430 C C . VAL A 1 182 ? -5.736 13.381 9.857 1.00 91.50 182 VAL A C 1
ATOM 1432 O O . VAL A 1 182 ? -6.717 13.668 9.174 1.00 91.50 182 VAL A O 1
ATOM 1435 N N . LEU A 1 183 ? -5.851 12.746 11.024 1.00 90.06 183 LEU A N 1
ATOM 1436 C CA . LEU A 1 183 ? -7.141 12.392 11.611 1.00 90.06 183 LEU A CA 1
ATOM 1437 C C . LEU A 1 183 ? -7.973 13.638 11.929 1.00 90.06 183 LEU A C 1
ATOM 1439 O O . LEU A 1 183 ? -9.184 13.625 11.726 1.00 90.06 183 LEU A O 1
ATOM 1443 N N . THR A 1 184 ? -7.337 14.728 12.363 1.00 91.56 184 THR A N 1
ATOM 1444 C CA . THR A 1 184 ? -8.022 15.997 12.641 1.00 91.56 184 THR A CA 1
ATOM 1445 C C . THR A 1 184 ? -8.616 16.581 11.363 1.00 91.56 184 THR A C 1
ATOM 1447 O O . THR A 1 184 ? -9.805 16.890 11.335 1.00 91.56 184 THR A O 1
ATOM 1450 N N . GLU A 1 185 ? -7.845 16.622 10.272 1.00 91.88 185 GLU A N 1
ATOM 1451 C CA . GLU A 1 185 ? -8.355 17.061 8.966 1.00 91.88 185 GLU A CA 1
ATOM 1452 C C . GLU A 1 185 ? -9.507 16.182 8.451 1.00 91.88 185 GLU A C 1
ATOM 1454 O O . GLU A 1 185 ? -10.427 16.669 7.792 1.00 91.88 185 GLU A O 1
ATOM 1459 N N . LEU A 1 186 ? -9.456 14.869 8.699 1.00 88.50 186 LEU A N 1
ATOM 1460 C CA . LEU A 1 186 ? -10.524 13.943 8.313 1.00 88.50 186 LEU A CA 1
ATOM 1461 C C . LEU A 1 186 ? -11.784 14.151 9.161 1.00 88.50 186 LEU A C 1
ATOM 1463 O O . LEU A 1 186 ? -12.885 14.184 8.609 1.00 88.50 186 LEU A O 1
ATOM 1467 N N . ARG A 1 187 ? -11.631 14.361 10.472 1.00 89.25 187 ARG A N 1
ATOM 1468 C CA . ARG A 1 187 ? -12.725 14.707 11.388 1.00 89.25 187 ARG A CA 1
ATOM 1469 C C . ARG A 1 187 ? -13.421 15.997 10.958 1.00 89.25 187 ARG A C 1
ATOM 1471 O O . ARG A 1 187 ? -14.644 16.029 10.890 1.00 89.25 187 ARG A O 1
ATOM 1478 N N . GLU A 1 188 ? -12.664 17.032 10.593 1.00 92.06 188 GLU A N 1
ATOM 1479 C CA . GLU A 1 188 ? -13.212 18.298 10.076 1.00 92.06 188 GLU A CA 1
ATOM 1480 C C . GLU A 1 188 ? -14.005 18.117 8.773 1.00 92.06 188 GLU A C 1
ATOM 1482 O O . GLU A 1 188 ? -14.967 18.838 8.515 1.00 92.06 188 GLU A O 1
ATOM 1487 N N . LYS A 1 189 ? -13.642 17.114 7.966 1.00 92.19 189 LYS A N 1
ATOM 1488 C CA . LYS A 1 189 ? -14.371 16.719 6.750 1.00 92.19 189 LYS A CA 1
ATOM 1489 C C . LYS A 1 189 ? -15.562 15.792 7.024 1.00 92.19 189 LYS A C 1
ATOM 1491 O O . LYS A 1 189 ? -16.227 15.383 6.074 1.00 92.19 189 LYS A O 1
ATOM 1496 N N . GLY A 1 190 ? -15.845 15.473 8.288 1.00 85.94 190 GLY A N 1
ATOM 1497 C CA . GLY A 1 190 ? -16.974 14.640 8.704 1.00 85.94 190 GLY A CA 1
ATOM 1498 C C . GLY A 1 190 ? -16.710 13.133 8.668 1.00 85.94 190 GLY A C 1
ATOM 1499 O O . GLY A 1 190 ? -17.664 12.358 8.628 1.00 85.94 190 GLY A O 1
ATOM 1500 N N . ASP A 1 191 ? -15.450 12.691 8.665 1.00 87.88 191 ASP A N 1
ATOM 1501 C CA . ASP A 1 191 ? -15.123 11.266 8.745 1.00 87.88 191 ASP A CA 1
ATOM 1502 C C . ASP A 1 191 ? -15.425 10.723 10.156 1.00 87.88 191 ASP A C 1
ATOM 1504 O O . ASP A 1 191 ? -14.797 11.097 11.156 1.00 87.88 191 ASP A O 1
ATOM 1508 N N . SER A 1 192 ? -16.419 9.836 10.245 1.00 86.12 192 SER A N 1
ATOM 1509 C CA . SER A 1 192 ? -16.869 9.263 11.517 1.00 86.12 192 SER A CA 1
ATOM 1510 C C . SER A 1 192 ? -15.810 8.378 12.165 1.00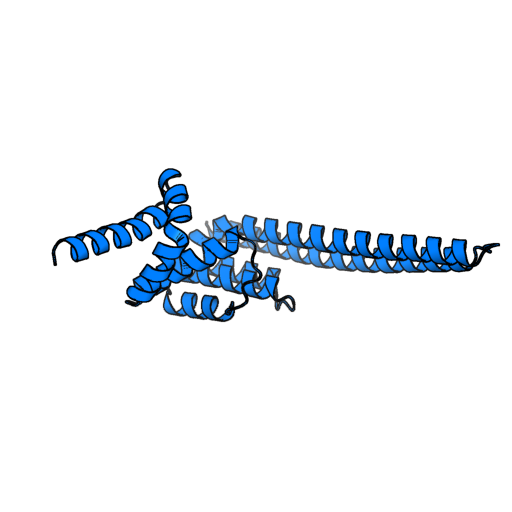 86.12 192 SER A C 1
ATOM 1512 O O . SER A 1 192 ? -15.706 8.352 13.386 1.00 86.12 192 SER A O 1
ATOM 1514 N N . LEU A 1 193 ? -15.003 7.675 11.366 1.00 85.88 193 LEU A N 1
ATOM 1515 C CA . LEU A 1 193 ? -13.952 6.803 11.878 1.00 85.88 193 LEU A CA 1
ATOM 1516 C C . LEU A 1 193 ? -12.835 7.646 12.490 1.00 85.88 193 LEU A C 1
ATOM 1518 O O . LEU A 1 193 ? -12.393 7.356 13.598 1.00 85.88 193 LEU A O 1
ATOM 1522 N N . ALA A 1 194 ? -12.422 8.720 11.816 1.00 87.00 194 ALA A N 1
ATOM 1523 C CA . ALA A 1 194 ? -11.441 9.647 12.369 1.00 87.00 194 ALA A CA 1
ATOM 1524 C C . ALA A 1 194 ? -11.934 10.292 13.673 1.00 87.00 194 ALA A C 1
ATOM 1526 O O . ALA A 1 194 ? -11.160 10.447 14.616 1.00 87.00 194 ALA A O 1
ATOM 1527 N N . THR A 1 195 ? -13.231 10.603 13.748 1.00 87.81 195 THR A N 1
ATOM 1528 C CA . THR A 1 195 ? -13.865 11.113 14.971 1.00 87.81 195 THR A CA 1
ATOM 1529 C C . THR A 1 195 ? -13.760 10.106 16.118 1.00 87.81 195 THR A C 1
ATOM 1531 O O . THR A 1 195 ? -13.312 10.475 17.199 1.00 87.81 195 THR A O 1
ATOM 1534 N N . SER A 1 196 ? -14.108 8.838 15.875 1.00 86.94 196 SER A N 1
ATOM 1535 C CA . SER A 1 196 ? -14.034 7.778 16.888 1.00 86.94 196 SER A CA 1
ATOM 1536 C C . SER A 1 196 ? -12.607 7.453 17.329 1.00 86.94 196 SER A C 1
ATOM 1538 O O . SER A 1 196 ? -12.387 7.146 18.493 1.00 86.94 196 SER A O 1
ATOM 1540 N N . LEU A 1 197 ? -11.625 7.502 16.426 1.00 88.31 197 LEU A N 1
ATOM 1541 C CA . LEU A 1 197 ? -10.228 7.271 16.803 1.00 88.31 197 LEU A CA 1
ATOM 1542 C C . LEU A 1 197 ? -9.679 8.420 17.658 1.00 88.31 197 LEU A C 1
ATOM 1544 O O . LEU A 1 197 ? -8.970 8.177 18.629 1.00 88.31 197 LEU A O 1
ATOM 1548 N N . LEU A 1 198 ? -10.016 9.668 17.321 1.00 88.44 198 LEU A N 1
ATOM 1549 C CA . LEU A 1 198 ? -9.566 10.828 18.090 1.00 88.44 198 LEU A CA 1
ATOM 1550 C C . LEU A 1 198 ? -10.246 10.939 19.455 1.00 88.44 198 LEU A C 1
ATOM 1552 O O . LEU A 1 198 ? -9.587 11.362 20.395 1.00 88.44 198 LEU A O 1
ATOM 1556 N N . SER A 1 199 ? -11.512 10.531 19.596 1.00 87.19 199 SER A N 1
ATOM 1557 C CA . SER A 1 199 ? -12.179 10.571 20.904 1.00 87.19 199 SER A CA 1
ATOM 1558 C C . SER A 1 199 ? -11.483 9.683 21.937 1.00 87.19 199 SER A C 1
ATOM 1560 O O . SER A 1 199 ? -11.417 10.054 23.100 1.00 87.19 199 SER A O 1
ATOM 1562 N N . VAL A 1 200 ? -10.904 8.555 21.511 1.00 84.44 200 VAL A N 1
ATOM 1563 C CA . VAL A 1 200 ? -10.120 7.681 22.401 1.00 84.44 200 VAL A CA 1
ATOM 1564 C C . VAL A 1 200 ? -8.828 8.353 22.865 1.00 84.44 200 VAL A C 1
ATOM 1566 O O . VAL A 1 200 ? -8.448 8.203 24.023 1.00 84.44 200 VAL A O 1
ATOM 1569 N N . LEU A 1 201 ? -8.176 9.122 21.987 1.00 83.81 201 LEU A N 1
ATOM 1570 C CA . LEU A 1 201 ? -7.004 9.918 22.358 1.00 83.81 201 LEU A CA 1
ATOM 1571 C C . LEU A 1 201 ? -7.366 11.045 23.326 1.00 83.81 201 LEU A C 1
ATOM 1573 O O . LEU A 1 201 ? -6.610 11.311 24.257 1.00 83.81 201 LEU A O 1
ATOM 1577 N N . ASP A 1 202 ? -8.507 11.697 23.113 1.00 84.75 202 ASP A N 1
ATOM 1578 C CA . ASP A 1 202 ? -8.972 12.762 23.995 1.00 84.75 202 ASP A CA 1
ATOM 1579 C C . ASP A 1 202 ? -9.303 12.200 25.394 1.00 84.75 202 ASP A C 1
ATOM 1581 O O . ASP A 1 202 ? -8.851 12.761 26.386 1.00 84.75 202 ASP A O 1
ATOM 1585 N N . GLU A 1 203 ? -10.007 11.064 25.489 1.00 81.56 203 GLU A N 1
ATOM 1586 C CA . GLU A 1 203 ? -10.338 10.393 26.761 1.00 81.56 203 GLU A CA 1
ATOM 1587 C C . GLU A 1 203 ? -9.105 10.009 27.593 1.00 81.56 203 GLU A C 1
ATOM 1589 O O . GLU A 1 203 ? -9.127 10.147 28.812 1.00 81.56 203 GLU A O 1
ATOM 1594 N N . GLU A 1 204 ? -8.029 9.540 26.958 1.00 79.50 204 GLU A N 1
ATOM 1595 C CA . GLU A 1 204 ? -6.806 9.131 27.662 1.00 79.50 204 GLU A CA 1
ATOM 1596 C C . GLU A 1 204 ? -6.045 10.323 28.247 1.00 79.50 204 GLU A C 1
ATOM 1598 O O . GLU A 1 204 ? -5.593 10.256 29.386 1.00 79.50 204 GLU A O 1
ATOM 1603 N N . LYS A 1 205 ? -5.997 11.450 27.527 1.00 78.50 205 LYS A N 1
ATOM 1604 C CA . LYS A 1 205 ? -5.367 12.682 28.025 1.00 78.50 205 LYS A CA 1
ATOM 1605 C C . LYS A 1 205 ? -6.057 13.237 29.265 1.00 78.50 205 LYS A C 1
ATOM 1607 O O . LYS A 1 205 ? -5.380 13.699 30.173 1.00 78.50 205 LYS A O 1
ATOM 1612 N N . TRP A 1 206 ? -7.387 13.154 29.325 1.00 61.16 206 TRP A N 1
ATOM 1613 C CA . TRP A 1 206 ? -8.128 13.542 30.528 1.00 61.16 206 TRP A CA 1
ATOM 1614 C C . TRP A 1 206 ? -7.785 12.657 31.731 1.00 61.16 206 TRP A C 1
ATOM 1616 O O . TRP A 1 206 ? -7.760 13.154 32.848 1.00 61.16 206 TRP A O 1
ATOM 1626 N N . GLN A 1 207 ? -7.491 11.368 31.522 1.00 69.25 207 GLN A N 1
ATOM 1627 C CA . GLN A 1 207 ? -7.108 10.480 32.624 1.00 69.25 207 GLN A CA 1
ATOM 1628 C C . GLN A 1 207 ? -5.698 10.764 33.155 1.00 69.25 207 GLN A C 1
ATOM 1630 O O . GLN A 1 207 ? -5.473 10.600 34.347 1.00 69.25 207 GLN A O 1
ATOM 1635 N N . GLU A 1 208 ? -4.770 11.212 32.306 1.00 69.62 208 GLU A N 1
ATOM 1636 C CA . GLU A 1 208 ? -3.417 11.604 32.730 1.00 69.62 208 GLU A CA 1
ATOM 1637 C C . GLU A 1 208 ? -3.374 12.961 33.458 1.00 69.62 208 GLU A C 1
ATOM 1639 O O . GLU A 1 208 ? -2.461 13.202 34.241 1.00 69.62 208 GLU A O 1
ATOM 1644 N N . GLU A 1 209 ? -4.335 13.860 33.210 1.00 64.81 209 GLU A N 1
ATOM 1645 C CA . GLU A 1 209 ? -4.418 15.169 33.884 1.00 64.81 209 GLU A CA 1
ATOM 1646 C C . GLU A 1 209 ? -5.023 15.093 35.302 1.00 64.81 209 GLU A C 1
ATOM 1648 O O . GLU A 1 209 ? -4.825 16.016 36.097 1.00 64.81 209 GLU A O 1
ATOM 1653 N N . ASP A 1 210 ? -5.733 14.005 35.619 1.00 55.75 210 ASP A N 1
ATOM 1654 C CA . ASP A 1 210 ? -6.402 13.772 36.908 1.00 55.75 210 ASP A CA 1
ATOM 1655 C C . ASP A 1 210 ? -5.568 12.916 37.905 1.00 55.75 210 ASP A C 1
ATOM 1657 O O . ASP A 1 210 ? -6.002 12.729 39.049 1.00 55.75 210 ASP A O 1
ATOM 1661 N N . GLU A 1 211 ? -4.389 12.409 37.505 1.00 51.12 211 GLU A N 1
ATOM 1662 C CA . GLU A 1 211 ? -3.412 11.678 38.353 1.00 51.12 211 GLU A CA 1
ATOM 1663 C C . GLU A 1 211 ? -2.308 12.583 38.939 1.00 51.12 211 GLU A C 1
ATOM 1665 O O . GLU A 1 211 ? -1.964 12.383 40.133 1.00 51.12 211 GLU A O 1
#

Radius of gyration: 24.1 Å; chains: 1; bounding box: 67×32×80 Å

Secondary structure (DSSP, 8-state):
--HHHHHHHHHHHHHHHHHHHHHHHHHHHHHHHHHHHHHHHHHT---S-HH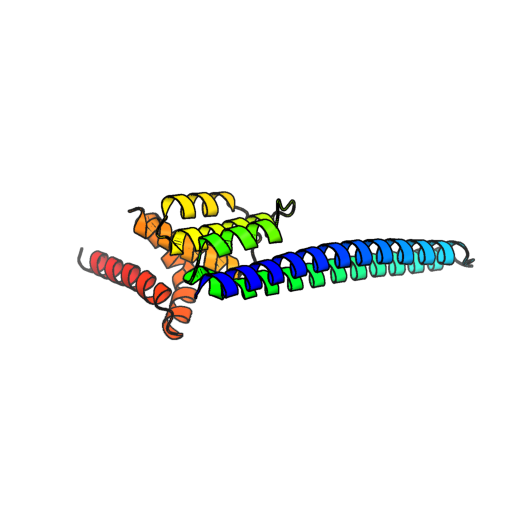HHHHHHHHHHHHHHHHHHHHHHHHHHHHHHHHHHTHHHHHH-HHHHHHHHHHHH-S--SHHHHHHHHHHHHHHHHHTT-HHHHHHHHHTT-SS--S-HHHHHHHHHHHHHHHHTTT-HHHHHHHHHHTHHHHHHHHHTT-HHHHHHHHHHHHHHHHHH--

pLDDT: mean 82.49, std 12.45, range [41.84, 97.19]

Sequence (211 aa):
MSDGSAIEIQNGYGKAVQKQKKKIRVVGLVTIFVVSIMAAAFCDLEFDNKATSILVYLIYGVAVLIITTIINVVWAMGLLKKIESLNPLLEKDPDMYMAELTDMIGNPKSAILKQILHLNRGRAYVCKQKYQAALSEFENIGDKIVLDPRRKIMYRIMLALCYMNLDRKQEAMSIIEEQQGVLTELREKGDSLATSLLSVLDEEKWQEEDE